Protein AF-A0A3B6IJ21-F1 (afdb_monomer_lite)

Structure (mmCIF, N/CA/C/O backbone):
data_AF-A0A3B6IJ21-F1
#
_entry.id   AF-A0A3B6IJ21-F1
#
loop_
_atom_site.group_PDB
_atom_site.id
_atom_site.type_symbol
_atom_site.label_atom_id
_atom_site.label_alt_id
_atom_site.label_comp_id
_atom_site.label_asym_id
_atom_site.label_entity_id
_atom_site.label_seq_id
_atom_site.pdbx_PDB_ins_code
_atom_site.Cartn_x
_atom_site.Cartn_y
_atom_site.Cartn_z
_atom_site.occupancy
_atom_site.B_iso_or_equiv
_atom_site.auth_seq_id
_atom_site.auth_comp_id
_atom_site.auth_asym_id
_atom_site.auth_atom_id
_atom_site.pdbx_PDB_model_num
ATOM 1 N N . MET A 1 1 ? 19.793 8.695 -15.750 1.00 81.00 1 MET A N 1
ATOM 2 C CA . MET A 1 1 ? 19.922 7.232 -15.636 1.00 81.00 1 MET A CA 1
ATOM 3 C C . MET A 1 1 ? 19.415 6.597 -16.919 1.00 81.00 1 MET A C 1
ATOM 5 O O . MET A 1 1 ? 18.492 7.140 -17.519 1.00 81.00 1 MET A O 1
ATOM 9 N N . SER A 1 2 ? 20.026 5.506 -17.365 1.00 93.81 2 SER A N 1
ATOM 10 C CA . SER A 1 2 ? 19.527 4.669 -18.458 1.00 93.81 2 SER A CA 1
ATOM 11 C C . SER A 1 2 ? 18.327 3.828 -18.004 1.00 93.81 2 SER A C 1
ATOM 13 O O . SER A 1 2 ? 18.107 3.635 -16.808 1.00 93.81 2 SER A O 1
ATOM 15 N N . ALA A 1 3 ? 17.560 3.285 -18.954 1.00 92.62 3 ALA A N 1
ATOM 16 C CA . ALA A 1 3 ? 16.448 2.390 -18.631 1.00 92.62 3 ALA A CA 1
ATOM 17 C C . ALA A 1 3 ? 16.907 1.130 -17.866 1.00 92.62 3 ALA A C 1
ATOM 19 O O . ALA A 1 3 ? 16.154 0.603 -17.050 1.00 92.62 3 ALA A O 1
ATOM 20 N N . ASP A 1 4 ? 18.139 0.667 -18.096 1.00 93.75 4 ASP A N 1
ATOM 21 C CA . ASP A 1 4 ? 18.709 -0.488 -17.397 1.00 93.75 4 ASP A CA 1
ATOM 22 C C . ASP A 1 4 ? 19.151 -0.146 -15.968 1.00 93.75 4 ASP A C 1
ATOM 24 O O . ASP A 1 4 ? 18.936 -0.949 -15.060 1.00 93.75 4 ASP A O 1
ATOM 28 N N . GLU A 1 5 ? 19.685 1.058 -15.739 1.00 96.44 5 GLU A N 1
ATOM 29 C CA . GLU A 1 5 ? 20.014 1.557 -14.394 1.00 96.44 5 GLU A CA 1
ATOM 30 C C . GLU A 1 5 ? 18.753 1.700 -13.532 1.00 96.44 5 GLU A C 1
ATOM 32 O O . GLU A 1 5 ? 18.700 1.161 -12.427 1.00 96.44 5 GLU A O 1
ATOM 37 N N . ILE A 1 6 ? 17.702 2.333 -14.067 1.00 95.94 6 ILE A N 1
ATOM 38 C CA . ILE A 1 6 ? 16.411 2.493 -13.370 1.00 95.94 6 ILE A CA 1
ATOM 39 C C . ILE A 1 6 ? 15.806 1.123 -13.039 1.00 95.94 6 ILE A C 1
ATOM 41 O O . ILE A 1 6 ? 15.250 0.888 -11.968 1.00 95.94 6 ILE A O 1
ATOM 45 N N . ARG A 1 7 ? 15.944 0.167 -13.955 1.00 94.75 7 ARG A N 1
ATOM 46 C CA . ARG A 1 7 ? 15.452 -1.194 -13.761 1.00 94.75 7 ARG A CA 1
ATOM 47 C C . ARG A 1 7 ? 16.230 -1.962 -12.697 1.00 94.75 7 ARG A C 1
ATOM 49 O O . ARG A 1 7 ? 15.629 -2.754 -11.970 1.00 94.75 7 ARG A O 1
ATOM 56 N N . ALA A 1 8 ? 17.539 -1.751 -12.598 1.00 96.75 8 ALA A N 1
ATOM 57 C CA . ALA A 1 8 ? 18.347 -2.304 -11.517 1.00 96.75 8 ALA A CA 1
ATOM 58 C C . ALA A 1 8 ? 17.944 -1.708 -10.156 1.00 96.75 8 ALA A C 1
ATOM 60 O O . ALA A 1 8 ? 17.866 -2.444 -9.168 1.00 96.75 8 ALA A O 1
ATOM 61 N N . GLU A 1 9 ? 17.611 -0.417 -10.115 1.00 97.88 9 GLU A N 1
ATOM 62 C CA . GLU A 1 9 ? 17.099 0.260 -8.919 1.00 97.88 9 GLU A CA 1
ATOM 63 C C . GLU A 1 9 ? 15.761 -0.335 -8.457 1.00 97.88 9 GLU A C 1
ATOM 65 O O . GLU A 1 9 ? 15.648 -0.755 -7.303 1.00 97.88 9 GLU A O 1
ATOM 70 N N . ILE A 1 10 ? 14.788 -0.495 -9.366 1.00 96.94 10 ILE A N 1
ATOM 71 C CA . ILE A 1 10 ? 13.504 -1.149 -9.052 1.00 96.94 10 ILE A CA 1
ATOM 72 C C . ILE A 1 10 ? 13.735 -2.558 -8.493 1.00 96.94 10 ILE A C 1
ATOM 74 O O . ILE A 1 10 ? 13.175 -2.924 -7.459 1.00 96.94 10 ILE A O 1
ATOM 78 N N . ASN A 1 11 ? 14.577 -3.358 -9.152 1.00 96.75 11 ASN A N 1
ATOM 79 C CA . ASN A 1 11 ? 14.861 -4.723 -8.710 1.00 96.75 11 ASN A CA 1
ATOM 80 C C . ASN A 1 11 ? 15.494 -4.756 -7.308 1.00 96.75 11 ASN A C 1
ATOM 82 O O . ASN A 1 11 ? 15.157 -5.628 -6.508 1.00 96.75 11 ASN A O 1
ATOM 86 N N . THR A 1 12 ? 16.381 -3.806 -7.002 1.00 98.38 12 THR A N 1
ATOM 87 C CA . THR A 1 12 ? 17.026 -3.682 -5.686 1.00 98.38 12 THR A CA 1
ATOM 88 C C . THR A 1 12 ? 16.007 -3.324 -4.607 1.00 98.38 12 THR A C 1
ATOM 90 O O . THR A 1 12 ? 15.975 -3.961 -3.552 1.00 98.38 12 THR A O 1
ATOM 93 N N . LEU A 1 13 ? 15.120 -2.365 -4.891 1.00 98.12 13 LEU A N 1
ATOM 94 C CA . LEU A 1 13 ? 14.025 -1.990 -3.997 1.00 98.12 13 LEU A CA 1
ATOM 95 C C . LEU A 1 13 ? 13.106 -3.183 -3.705 1.00 98.12 13 L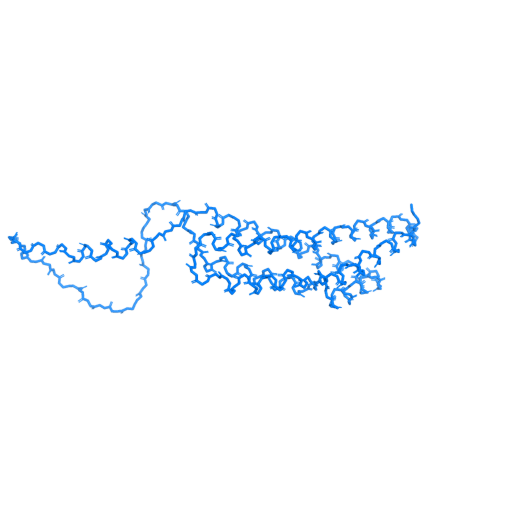EU A C 1
ATOM 97 O O . LEU A 1 13 ? 12.816 -3.468 -2.543 1.00 98.12 13 LEU A O 1
ATOM 101 N N . ILE A 1 14 ? 12.678 -3.908 -4.743 1.00 97.94 14 ILE A N 1
ATOM 102 C CA . ILE A 1 14 ? 11.809 -5.084 -4.597 1.00 97.94 14 ILE A CA 1
ATOM 103 C C . ILE A 1 14 ? 12.498 -6.176 -3.779 1.00 97.94 14 ILE A C 1
ATOM 105 O O . ILE A 1 14 ? 11.872 -6.738 -2.883 1.00 97.94 14 ILE A O 1
ATOM 109 N N . ALA A 1 15 ? 13.776 -6.457 -4.044 1.00 98.12 15 ALA A N 1
ATOM 110 C CA . ALA A 1 15 ? 14.534 -7.454 -3.295 1.00 98.12 15 ALA A CA 1
ATOM 111 C C . ALA A 1 15 ? 14.622 -7.099 -1.802 1.00 98.12 15 ALA A C 1
ATOM 113 O O . ALA A 1 15 ? 14.363 -7.961 -0.962 1.00 98.12 15 ALA A O 1
ATOM 114 N N . SER A 1 16 ? 14.907 -5.832 -1.472 1.00 98.25 16 SER A N 1
ATOM 115 C CA . SER A 1 16 ? 14.919 -5.351 -0.081 1.00 98.25 16 SER A CA 1
ATOM 116 C C . SER A 1 16 ? 13.553 -5.524 0.575 1.00 98.25 16 SER A C 1
ATOM 118 O O . SER A 1 16 ? 13.439 -6.128 1.639 1.00 98.25 16 SER A O 1
ATOM 120 N N . LYS A 1 17 ? 12.487 -5.063 -0.087 1.00 98.12 17 LYS A N 1
ATOM 121 C CA . LYS A 1 17 ? 11.130 -5.081 0.475 1.00 98.12 17 LYS A CA 1
ATOM 122 C C . LYS A 1 17 ? 10.564 -6.492 0.615 1.00 98.12 17 LYS A C 1
ATOM 124 O O . LYS A 1 17 ? 9.822 -6.756 1.559 1.00 98.12 17 LYS A O 1
ATOM 129 N N . PHE A 1 18 ? 10.945 -7.408 -0.268 1.00 98.06 18 PHE A N 1
ATOM 130 C CA . PHE A 1 18 ? 10.634 -8.826 -0.128 1.00 98.06 18 PHE A CA 1
ATOM 131 C C . PHE A 1 18 ? 11.396 -9.459 1.045 1.00 98.06 18 PHE A C 1
ATOM 133 O O . PHE A 1 18 ? 10.793 -10.158 1.855 1.00 98.06 18 PHE A O 1
ATOM 140 N N . ALA A 1 19 ? 12.696 -9.176 1.192 1.00 97.94 19 ALA A N 1
ATOM 141 C CA . ALA A 1 19 ? 13.505 -9.680 2.307 1.00 97.94 19 ALA A CA 1
ATOM 142 C C . ALA A 1 19 ? 13.028 -9.153 3.671 1.00 97.94 19 ALA A C 1
ATOM 144 O O . ALA A 1 19 ? 13.031 -9.885 4.658 1.00 97.94 19 ALA A O 1
ATOM 145 N N . GLU A 1 20 ? 12.562 -7.903 3.721 1.00 96.62 20 GLU A N 1
ATOM 146 C CA . GLU A 1 20 ? 11.913 -7.319 4.896 1.00 96.62 20 GLU A CA 1
ATOM 147 C C . GLU A 1 20 ? 10.569 -7.991 5.214 1.00 96.62 20 GLU A C 1
ATOM 149 O O . GLU A 1 20 ? 10.095 -7.871 6.340 1.00 96.62 20 GLU A O 1
ATOM 154 N N . GLY A 1 21 ? 9.946 -8.673 4.246 1.00 96.69 21 GLY A N 1
ATOM 155 C CA . GLY A 1 21 ? 8.613 -9.274 4.336 1.00 96.69 21 GLY A CA 1
ATOM 156 C C . GLY A 1 21 ? 7.465 -8.318 4.001 1.00 96.69 21 GLY A C 1
ATOM 157 O O . GLY A 1 21 ? 6.303 -8.718 4.097 1.00 96.69 21 GLY A O 1
ATOM 158 N N . THR A 1 22 ? 7.774 -7.072 3.626 1.00 96.38 22 THR A N 1
ATOM 159 C CA . THR A 1 22 ? 6.810 -6.010 3.286 1.00 96.38 22 THR A CA 1
ATOM 160 C C . THR A 1 22 ? 5.876 -6.450 2.162 1.00 96.38 22 THR A C 1
ATOM 162 O O . THR A 1 22 ? 4.662 -6.258 2.252 1.00 96.38 22 THR A O 1
ATOM 165 N N . VAL A 1 23 ? 6.437 -7.128 1.159 1.00 98.12 23 VAL A N 1
ATOM 166 C CA . VAL A 1 23 ? 5.703 -7.799 0.082 1.00 98.12 23 VAL A CA 1
ATOM 167 C C . VAL A 1 23 ? 6.037 -9.291 0.027 1.00 98.12 23 VAL A C 1
ATOM 169 O O . VAL A 1 23 ? 7.110 -9.698 0.470 1.00 98.12 23 VAL A O 1
ATOM 172 N N . ASP A 1 24 ? 5.138 -10.109 -0.519 1.00 98.06 24 ASP A N 1
ATOM 173 C CA . ASP A 1 24 ? 5.313 -11.563 -0.641 1.00 98.06 24 ASP A CA 1
ATOM 174 C C . ASP A 1 24 ? 5.544 -12.045 -2.088 1.00 98.06 24 ASP A C 1
ATOM 176 O O . ASP A 1 24 ? 5.765 -11.280 -3.030 1.00 98.06 24 ASP A O 1
ATOM 180 N N . GLN A 1 25 ? 5.510 -13.369 -2.265 1.00 96.94 25 GLN A N 1
ATOM 181 C CA . GLN A 1 25 ? 5.702 -14.021 -3.555 1.00 96.94 25 GLN A CA 1
ATOM 182 C C . GLN A 1 25 ? 4.593 -13.670 -4.556 1.00 96.94 25 GLN A C 1
ATOM 184 O O . GLN A 1 25 ? 4.841 -13.690 -5.763 1.00 96.94 25 GLN A O 1
ATOM 189 N N . TYR A 1 26 ? 3.390 -13.340 -4.088 1.00 95.69 26 TYR A N 1
ATOM 190 C CA . TYR A 1 26 ? 2.301 -12.930 -4.963 1.00 95.69 26 TYR A CA 1
ATOM 191 C C . TYR A 1 26 ? 2.608 -11.571 -5.603 1.00 95.69 26 TYR A C 1
ATOM 193 O O . TYR A 1 26 ? 2.456 -11.424 -6.818 1.00 95.69 26 TYR A O 1
ATOM 201 N N . PHE A 1 27 ? 3.158 -10.615 -4.845 1.00 96.81 27 PHE A N 1
ATOM 202 C CA . PHE A 1 27 ? 3.636 -9.356 -5.429 1.00 96.81 27 PHE A CA 1
ATOM 203 C C . PHE A 1 27 ? 4.707 -9.594 -6.505 1.00 96.81 27 PHE A C 1
ATOM 205 O O . PHE A 1 27 ? 4.664 -8.974 -7.567 1.00 96.81 27 PHE A O 1
ATOM 212 N N . LEU A 1 28 ? 5.642 -10.527 -6.286 1.00 95.69 28 LEU A N 1
ATOM 213 C CA . LEU A 1 28 ? 6.657 -10.855 -7.297 1.00 95.69 28 LEU A CA 1
ATOM 214 C C . LEU A 1 28 ? 6.026 -11.366 -8.601 1.00 95.69 28 LEU A C 1
ATOM 216 O O . LEU A 1 28 ? 6.457 -10.979 -9.688 1.00 95.69 28 LEU A O 1
ATOM 220 N N . GLN A 1 29 ? 4.985 -12.198 -8.511 1.00 92.81 29 GLN A N 1
ATOM 221 C CA . GLN A 1 29 ? 4.237 -12.662 -9.686 1.00 92.81 29 GLN A CA 1
ATOM 222 C C . GLN A 1 29 ? 3.544 -11.497 -10.402 1.00 92.81 29 GLN A C 1
ATOM 224 O O . GLN A 1 29 ? 3.626 -11.394 -11.630 1.00 92.81 29 GLN A O 1
ATOM 229 N N . LEU A 1 30 ? 2.926 -10.593 -9.639 1.00 92.31 30 LEU A N 1
ATOM 230 C CA . LEU A 1 30 ? 2.280 -9.391 -10.158 1.00 92.31 30 LEU A CA 1
ATOM 231 C C . LEU A 1 30 ? 3.288 -8.478 -10.882 1.00 92.31 30 LEU A C 1
ATOM 233 O O . LEU A 1 30 ? 3.031 -8.037 -12.002 1.00 92.31 30 LEU A O 1
ATOM 237 N N . TYR A 1 31 ? 4.474 -8.267 -10.306 1.00 92.69 31 TYR A N 1
ATOM 238 C CA . TYR A 1 31 ? 5.535 -7.458 -10.914 1.00 92.69 31 TYR A CA 1
ATOM 239 C C . TYR A 1 31 ? 6.112 -8.099 -12.186 1.00 92.69 31 TYR A C 1
ATOM 241 O O . TYR A 1 31 ? 6.332 -7.421 -13.192 1.00 92.69 31 TYR A O 1
ATOM 249 N N . VAL A 1 32 ? 6.293 -9.423 -12.211 1.00 91.06 32 VAL A N 1
ATOM 250 C CA . VAL A 1 32 ? 6.655 -10.138 -13.446 1.00 91.06 32 VAL A CA 1
ATOM 251 C C . VAL A 1 32 ? 5.582 -9.912 -14.518 1.00 91.06 32 VAL A C 1
ATOM 253 O O . VAL A 1 32 ? 5.909 -9.583 -15.658 1.00 91.06 32 VAL A O 1
ATOM 256 N N . MET A 1 33 ? 4.295 -10.014 -14.175 1.00 89.31 33 MET A N 1
ATOM 257 C CA . MET A 1 33 ? 3.207 -9.734 -15.120 1.00 89.31 33 MET A CA 1
ATOM 258 C C . MET A 1 33 ? 3.220 -8.295 -15.638 1.00 89.31 33 MET A C 1
ATOM 260 O O . MET A 1 33 ? 2.982 -8.100 -16.831 1.00 89.31 33 MET A O 1
ATOM 264 N N . TRP A 1 34 ? 3.532 -7.320 -14.783 1.00 89.94 34 TRP A N 1
ATOM 265 C CA . TRP A 1 34 ? 3.684 -5.915 -15.165 1.00 89.94 34 TRP A CA 1
ATOM 266 C C . TRP A 1 34 ? 4.753 -5.759 -16.252 1.00 89.94 34 TRP A C 1
ATOM 268 O O . TRP A 1 34 ? 4.517 -5.133 -17.287 1.00 89.94 34 TRP A O 1
ATOM 278 N N . ARG A 1 35 ? 5.907 -6.407 -16.073 1.00 85.25 35 ARG A N 1
ATOM 279 C CA . ARG A 1 35 ? 7.029 -6.330 -17.018 1.00 85.25 35 ARG A CA 1
ATOM 280 C C . ARG A 1 35 ? 6.776 -7.033 -18.350 1.00 85.25 35 ARG A C 1
ATOM 282 O O . ARG A 1 35 ? 7.366 -6.654 -19.361 1.00 85.25 35 ARG A O 1
ATOM 289 N N . TYR A 1 36 ? 5.935 -8.066 -18.376 1.00 77.75 36 TYR A N 1
ATOM 290 C CA . TYR A 1 36 ? 5.706 -8.884 -19.568 1.00 77.75 36 TYR A CA 1
ATOM 291 C C . TYR A 1 36 ? 4.326 -8.638 -20.196 1.00 77.75 36 TYR A C 1
ATOM 293 O O . TYR A 1 36 ? 3.311 -9.146 -19.712 1.00 77.75 36 TYR A O 1
ATOM 301 N N . ARG A 1 37 ? 4.336 -8.051 -21.405 1.00 63.53 37 ARG A N 1
ATOM 302 C CA . ARG A 1 37 ? 3.198 -7.660 -22.273 1.00 63.53 37 ARG A CA 1
ATOM 303 C C . ARG A 1 37 ? 2.637 -6.272 -21.948 1.00 63.53 37 ARG A C 1
ATOM 305 O O . ARG A 1 37 ? 2.038 -6.086 -20.896 1.00 63.53 37 ARG A O 1
ATOM 312 N N . LYS A 1 38 ? 2.692 -5.351 -22.924 1.00 68.12 38 LYS A N 1
ATOM 313 C CA . LYS A 1 38 ? 2.090 -3.999 -22.849 1.00 68.12 38 LYS A CA 1
ATOM 314 C C . LYS A 1 38 ? 0.651 -3.999 -22.305 1.00 68.12 38 LYS A C 1
ATOM 316 O O . LYS A 1 38 ? 0.313 -3.148 -21.499 1.00 68.12 38 LYS A O 1
ATOM 321 N N . ILE A 1 39 ? -0.168 -4.986 -22.687 1.00 66.50 39 ILE A N 1
ATOM 322 C CA . ILE A 1 39 ? -1.566 -5.113 -22.231 1.00 66.50 39 ILE A CA 1
ATOM 323 C C . ILE A 1 39 ? -1.660 -5.369 -20.715 1.00 66.50 39 ILE A C 1
ATOM 325 O O . ILE A 1 39 ? -2.567 -4.867 -20.062 1.00 66.50 39 ILE A O 1
ATOM 329 N N . ARG A 1 40 ? -0.723 -6.131 -20.134 1.00 70.00 40 ARG A N 1
ATOM 330 C CA . ARG A 1 40 ? -0.744 -6.482 -18.704 1.00 70.00 40 ARG A CA 1
ATOM 331 C C . ARG A 1 40 ? -0.176 -5.387 -17.807 1.00 70.00 40 ARG A C 1
ATOM 333 O O . ARG A 1 40 ? -0.591 -5.309 -16.658 1.00 70.00 40 ARG A O 1
ATOM 340 N N . LYS A 1 41 ? 0.695 -4.517 -18.336 1.00 78.56 41 LYS A N 1
ATOM 341 C CA . LYS A 1 41 ? 1.204 -3.339 -17.616 1.00 78.56 41 LYS A CA 1
ATOM 342 C C . LYS A 1 41 ? 0.059 -2.454 -17.112 1.00 78.56 41 LYS A C 1
ATOM 344 O O . LYS A 1 41 ? 0.011 -2.183 -15.921 1.00 78.56 41 LYS A O 1
ATOM 349 N N . GLY A 1 42 ? -0.896 -2.099 -17.976 1.00 85.00 42 GLY A N 1
ATOM 350 C CA . GLY A 1 42 ? -2.053 -1.282 -17.577 1.00 85.00 42 GLY A CA 1
ATOM 351 C C . GLY A 1 42 ? -2.907 -1.933 -16.485 1.00 85.00 42 GLY A C 1
ATOM 352 O O . GLY A 1 42 ? -3.259 -1.277 -15.514 1.00 85.00 42 GLY A O 1
ATOM 353 N N . LEU A 1 43 ? -3.157 -3.242 -16.594 1.00 87.25 43 LEU A N 1
ATOM 354 C CA . LEU A 1 43 ? -3.940 -3.982 -15.600 1.00 87.25 43 LEU A CA 1
ATOM 355 C C . LEU A 1 43 ? -3.262 -4.017 -14.221 1.00 87.25 43 LEU A C 1
ATOM 357 O O . LEU A 1 43 ? -3.928 -3.857 -13.205 1.00 87.25 43 LEU A O 1
ATOM 361 N N . VAL A 1 44 ? -1.945 -4.241 -14.169 1.00 89.81 44 VAL A N 1
ATOM 362 C CA . VAL A 1 44 ? -1.219 -4.281 -12.889 1.00 89.81 44 VAL A CA 1
ATOM 363 C C . VAL A 1 44 ? -1.161 -2.900 -12.240 1.00 89.81 44 VAL A C 1
ATOM 365 O O . VAL A 1 44 ? -1.354 -2.799 -11.031 1.00 89.81 44 VAL A O 1
ATOM 368 N N . VAL A 1 45 ? -0.941 -1.849 -13.035 1.00 91.44 45 VAL A N 1
ATOM 369 C CA . VAL A 1 45 ? -0.981 -0.463 -12.548 1.00 91.44 45 VAL A CA 1
ATOM 370 C C . VAL A 1 45 ? -2.350 -0.152 -11.943 1.00 91.44 45 VAL A C 1
ATOM 372 O O . VAL A 1 45 ? -2.406 0.282 -10.798 1.00 91.44 45 VAL A O 1
ATOM 375 N N . GLU A 1 46 ? -3.444 -0.484 -12.637 1.00 91.62 46 GLU A N 1
ATOM 376 C CA . GLU A 1 46 ? -4.806 -0.260 -12.132 1.00 91.62 46 GLU A CA 1
ATOM 377 C C . GLU A 1 46 ? -5.068 -1.000 -10.812 1.00 91.62 46 GLU A C 1
ATOM 379 O O . GLU A 1 46 ? -5.662 -0.443 -9.890 1.00 91.62 46 GLU A O 1
ATOM 384 N N . VAL A 1 47 ? -4.603 -2.247 -10.690 1.00 92.00 47 VAL A N 1
ATOM 385 C CA . VAL A 1 47 ? -4.732 -3.035 -9.454 1.00 92.00 47 VAL A CA 1
ATOM 386 C C . VAL A 1 47 ? -3.982 -2.377 -8.290 1.00 92.00 47 VAL A C 1
ATOM 388 O O . VAL A 1 47 ? -4.520 -2.289 -7.185 1.00 92.00 47 VAL A O 1
ATOM 391 N N . ILE A 1 48 ? -2.763 -1.887 -8.529 1.00 93.00 48 ILE A N 1
ATOM 392 C CA . ILE A 1 48 ? -1.959 -1.195 -7.515 1.00 93.00 48 ILE A CA 1
ATOM 393 C C . ILE A 1 48 ? -2.615 0.133 -7.120 1.00 93.00 48 ILE A C 1
ATOM 395 O O . ILE A 1 48 ? -2.787 0.397 -5.932 1.00 93.00 48 ILE A O 1
ATOM 399 N N . GLU A 1 49 ? -3.022 0.953 -8.087 1.00 93.38 49 GLU A N 1
ATOM 400 C CA . GLU A 1 49 ? -3.673 2.245 -7.835 1.00 93.38 49 GLU A CA 1
ATOM 401 C C . GLU A 1 49 ? -5.007 2.083 -7.101 1.00 93.38 49 GLU A C 1
ATOM 403 O O . GLU A 1 49 ? -5.285 2.824 -6.154 1.00 93.38 49 GLU A O 1
ATOM 408 N N . ARG A 1 50 ? -5.810 1.077 -7.476 1.00 94.06 50 ARG A N 1
ATOM 409 C CA . ARG A 1 50 ? -7.050 0.727 -6.771 1.00 94.06 50 ARG A CA 1
ATOM 410 C C . ARG A 1 50 ? -6.766 0.378 -5.318 1.00 94.06 50 ARG A C 1
ATOM 412 O O . ARG A 1 50 ? -7.440 0.902 -4.437 1.00 94.06 50 ARG A O 1
ATOM 419 N N . TYR A 1 51 ? -5.768 -0.469 -5.070 1.00 96.06 51 TYR A N 1
ATOM 420 C CA . TYR A 1 51 ? -5.362 -0.813 -3.711 1.00 96.06 51 TYR A CA 1
ATOM 421 C C . TYR A 1 51 ? -4.971 0.427 -2.901 1.00 96.06 51 TYR A C 1
ATOM 423 O O . TYR A 1 51 ? -5.455 0.586 -1.783 1.00 96.06 51 TYR A O 1
ATOM 431 N N . LEU A 1 52 ? -4.135 1.310 -3.459 1.00 91.31 52 LEU A N 1
ATOM 432 C CA . LEU A 1 52 ? -3.701 2.531 -2.774 1.00 91.31 52 LEU A CA 1
ATOM 433 C C . LEU A 1 52 ? -4.892 3.419 -2.403 1.00 91.31 52 LEU A C 1
ATOM 435 O O . LEU A 1 52 ? -5.021 3.822 -1.249 1.00 91.31 52 LEU A O 1
ATOM 439 N N . HIS A 1 53 ? -5.787 3.656 -3.361 1.00 94.00 53 HIS A N 1
ATOM 440 C CA . HIS A 1 53 ? -6.996 4.444 -3.153 1.00 94.00 53 HIS A CA 1
ATOM 441 C C . HIS A 1 53 ? -7.906 3.838 -2.075 1.00 94.00 53 HIS A C 1
ATOM 443 O O . HIS A 1 53 ? -8.359 4.538 -1.166 1.00 94.00 53 HIS A O 1
ATOM 449 N N . ASP A 1 54 ? -8.182 2.538 -2.168 1.00 93.06 54 ASP A N 1
ATOM 450 C CA . ASP A 1 54 ? -9.095 1.864 -1.249 1.00 93.06 54 ASP A CA 1
ATOM 451 C C . ASP A 1 54 ? -8.508 1.801 0.164 1.00 93.06 54 ASP A C 1
ATOM 453 O O . ASP A 1 54 ? -9.222 2.052 1.135 1.00 93.06 54 ASP A O 1
ATOM 457 N N . ALA A 1 55 ? -7.207 1.540 0.293 1.00 91.56 55 ALA A N 1
ATOM 458 C CA . ALA A 1 55 ? -6.523 1.527 1.579 1.00 91.56 55 ALA A CA 1
ATOM 459 C C . ALA A 1 55 ? -6.480 2.918 2.235 1.00 91.56 55 ALA A C 1
ATOM 461 O O . ALA A 1 55 ? -6.829 3.027 3.411 1.00 91.56 55 ALA A O 1
ATOM 462 N N . ASP A 1 56 ? -6.147 3.987 1.499 1.00 88.25 56 ASP A N 1
ATOM 463 C CA . ASP A 1 56 ? -6.180 5.362 2.030 1.00 88.25 56 ASP A CA 1
ATOM 464 C C . ASP A 1 56 ? -7.595 5.746 2.491 1.00 88.25 56 ASP A C 1
ATOM 466 O O . ASP A 1 56 ? -7.773 6.324 3.571 1.00 88.25 56 ASP A O 1
ATOM 470 N N . LYS A 1 57 ? -8.624 5.380 1.713 1.00 92.50 57 LYS A N 1
ATOM 471 C CA . LYS A 1 57 ? -10.027 5.603 2.083 1.00 92.50 57 LYS A CA 1
ATOM 472 C C . LYS A 1 57 ? -10.394 4.859 3.367 1.00 92.50 57 LYS A C 1
ATOM 474 O O . LYS A 1 57 ? -10.974 5.463 4.268 1.00 92.50 57 LYS A O 1
ATOM 479 N N . ILE A 1 58 ? -10.047 3.576 3.460 1.00 92.31 58 ILE A N 1
ATOM 480 C CA . ILE A 1 58 ? -10.322 2.742 4.636 1.00 92.31 58 ILE A CA 1
ATOM 481 C C . ILE A 1 58 ? -9.639 3.320 5.879 1.00 92.31 58 ILE A C 1
ATOM 483 O O . ILE A 1 58 ? -10.287 3.502 6.907 1.00 92.31 58 ILE A O 1
ATOM 487 N N . LEU A 1 59 ? -8.348 3.643 5.793 1.00 87.88 59 LEU A N 1
ATOM 488 C CA . LEU A 1 59 ? -7.583 4.181 6.919 1.00 87.88 59 LEU A CA 1
ATOM 489 C C . LEU A 1 59 ? -8.099 5.556 7.358 1.00 87.88 59 LEU A C 1
ATOM 491 O O . LEU A 1 59 ? -8.167 5.834 8.556 1.00 87.88 59 LEU A O 1
ATOM 495 N N . THR A 1 60 ? -8.537 6.387 6.409 1.00 86.31 60 THR A N 1
ATOM 496 C CA . THR A 1 60 ? -9.200 7.665 6.703 1.00 86.31 60 THR A CA 1
ATOM 497 C C . THR A 1 60 ? -10.528 7.446 7.429 1.00 86.31 60 THR A C 1
ATOM 499 O O . THR A 1 60 ? -10.795 8.116 8.425 1.00 86.31 60 THR A O 1
ATOM 502 N N . GLU A 1 61 ? -11.349 6.492 6.985 1.00 89.88 61 GLU A N 1
ATOM 503 C CA . GLU A 1 61 ? -12.623 6.161 7.636 1.00 89.88 61 GLU A CA 1
ATOM 504 C C . GLU A 1 61 ? -12.403 5.639 9.064 1.00 89.88 61 GLU A C 1
ATOM 506 O O . GLU A 1 61 ? -13.077 6.090 9.991 1.00 89.88 61 GLU A O 1
ATOM 511 N N . ILE A 1 62 ? -11.400 4.779 9.275 1.00 87.00 62 ILE A N 1
ATOM 512 C CA . ILE A 1 62 ? -11.004 4.319 10.615 1.00 87.00 62 ILE A CA 1
ATOM 513 C C . ILE A 1 62 ? -10.576 5.504 11.492 1.00 87.00 62 ILE A C 1
ATOM 515 O O . ILE A 1 62 ? -11.016 5.603 12.637 1.00 87.00 62 ILE A O 1
ATOM 519 N N . ALA A 1 63 ? -9.748 6.416 10.977 1.00 84.00 63 ALA A N 1
ATOM 520 C CA . ALA A 1 63 ? -9.301 7.588 11.729 1.00 84.00 63 ALA A CA 1
ATOM 521 C C . ALA A 1 63 ? -10.471 8.509 12.116 1.00 84.00 63 ALA A C 1
ATOM 523 O O . ALA A 1 63 ? -10.519 9.012 13.240 1.00 84.00 63 ALA A O 1
ATOM 524 N N . VAL A 1 64 ? -11.438 8.700 11.212 1.00 83.94 64 VAL A N 1
ATOM 525 C CA . VAL A 1 64 ? -12.667 9.456 11.492 1.00 83.94 64 VAL A CA 1
ATOM 526 C C . VAL A 1 64 ? -13.471 8.784 12.600 1.00 83.94 64 VAL A C 1
ATOM 528 O O . VAL A 1 64 ? -13.839 9.468 13.552 1.00 83.94 64 VAL A O 1
ATOM 531 N N . LEU A 1 65 ? -13.701 7.470 12.519 1.00 83.50 65 LEU A N 1
ATOM 532 C CA . LEU A 1 65 ? -14.433 6.713 13.540 1.00 83.50 65 LEU A CA 1
ATOM 533 C C . LEU A 1 65 ? -13.741 6.807 14.898 1.00 83.50 65 LEU A C 1
ATOM 535 O O . LEU A 1 65 ? -14.373 7.168 15.884 1.00 83.50 65 LEU A O 1
ATOM 539 N N . LEU A 1 66 ? -12.429 6.575 14.956 1.00 81.25 66 LEU A N 1
ATOM 540 C CA . LEU A 1 66 ? -11.678 6.633 16.210 1.00 81.25 66 LEU A CA 1
ATOM 541 C C . LEU A 1 66 ? -11.631 8.036 16.820 1.00 81.25 66 LEU A C 1
ATOM 543 O O . LEU A 1 66 ? -11.484 8.146 18.033 1.00 81.25 66 LEU A O 1
ATOM 547 N N . ASN A 1 67 ? -11.823 9.108 16.051 1.00 79.88 67 ASN A N 1
ATOM 548 C CA . ASN A 1 67 ? -11.935 10.462 16.599 1.00 79.88 67 ASN A CA 1
ATOM 549 C C . ASN A 1 67 ? -13.292 10.756 17.263 1.00 79.88 67 ASN A C 1
ATOM 551 O O . ASN A 1 67 ? -13.395 11.729 18.010 1.00 79.88 67 ASN A O 1
ATOM 555 N N . GLN A 1 68 ? -14.303 9.909 17.071 1.00 71.25 68 GLN A N 1
ATOM 556 C CA . GLN A 1 68 ? -15.635 10.083 17.649 1.00 71.25 68 GLN A CA 1
ATOM 557 C C . GLN A 1 68 ? -15.651 9.855 19.176 1.00 71.25 68 GLN A C 1
ATOM 559 O O . GLN A 1 68 ? -14.789 9.138 19.713 1.00 71.25 68 GLN A O 1
ATOM 564 N N . PRO A 1 69 ? -16.587 10.491 19.911 1.00 56.94 69 PRO A N 1
ATOM 565 C CA . PRO A 1 69 ? -16.808 10.212 21.327 1.00 56.94 69 PRO A CA 1
ATOM 566 C C . PRO A 1 69 ? -17.225 8.750 21.548 1.00 56.94 69 PRO A C 1
ATOM 568 O O . PRO A 1 69 ? -17.998 8.175 20.782 1.00 56.94 69 PRO A O 1
ATOM 571 N N . GLN A 1 70 ? -16.700 8.141 22.612 1.00 59.22 70 GLN A N 1
ATOM 572 C CA . GLN A 1 70 ? -17.118 6.806 23.036 1.00 59.22 70 GLN A CA 1
ATOM 573 C C . GLN A 1 70 ? -18.362 6.902 23.909 1.00 59.22 70 GLN A C 1
ATOM 575 O O . GLN A 1 70 ? -18.413 7.733 24.817 1.00 59.22 70 GLN A O 1
ATOM 580 N N . LEU A 1 71 ? -19.343 6.036 23.657 1.00 49.31 71 LEU A N 1
ATOM 581 C CA . LEU A 1 71 ? -20.463 5.845 24.567 1.00 49.31 71 LEU A CA 1
ATOM 582 C C . LEU A 1 71 ? -20.076 4.766 25.582 1.00 49.31 71 LEU A C 1
ATOM 584 O O . LEU A 1 71 ? -19.806 3.624 25.221 1.00 49.31 71 LEU A O 1
ATOM 588 N N . ASP A 1 72 ? -20.018 5.160 26.847 1.00 47.50 72 ASP A N 1
ATOM 589 C CA . ASP A 1 72 ? -19.775 4.271 27.979 1.00 47.50 72 ASP A CA 1
ATOM 590 C C . ASP A 1 72 ? -21.079 3.519 28.297 1.00 47.50 72 ASP A C 1
ATOM 592 O O . ASP A 1 72 ? -21.963 4.048 28.975 1.00 47.50 72 ASP A O 1
ATOM 596 N N . TYR A 1 73 ? -21.241 2.323 27.724 1.00 45.31 73 TYR A N 1
ATOM 597 C CA . TYR A 1 73 ? -22.448 1.505 27.892 1.00 45.31 73 TYR A CA 1
ATOM 598 C C . TYR A 1 73 ? -22.634 1.006 29.338 1.00 45.31 73 TYR A C 1
ATOM 600 O O . TYR A 1 73 ? -23.780 0.844 29.758 1.00 45.31 73 TYR A O 1
ATOM 608 N N . ASP A 1 74 ? -21.562 0.894 30.132 1.00 46.56 74 ASP A N 1
ATOM 609 C CA . ASP A 1 74 ? -21.632 0.513 31.554 1.00 46.56 74 ASP A CA 1
ATOM 610 C C . ASP A 1 74 ? -22.332 1.604 32.388 1.00 46.56 74 ASP A C 1
ATOM 612 O O . ASP A 1 74 ? -23.052 1.328 33.351 1.00 46.56 74 ASP A O 1
ATOM 616 N N . LYS A 1 75 ? -22.206 2.876 31.980 1.00 43.75 75 LYS A N 1
ATOM 617 C CA . LYS A 1 75 ? -22.992 3.977 32.564 1.00 43.75 75 LYS A CA 1
ATOM 618 C C . LYS A 1 75 ? -24.450 3.980 32.120 1.00 43.75 75 LYS A C 1
ATOM 620 O O . LYS A 1 75 ? -25.295 4.478 32.862 1.00 43.75 75 LYS A O 1
ATOM 625 N N . VAL A 1 76 ? -24.757 3.463 30.932 1.00 41.00 76 VAL A N 1
ATOM 626 C CA . VAL A 1 76 ? -26.134 3.400 30.417 1.00 41.00 76 VAL A CA 1
ATOM 627 C C . VAL A 1 76 ? -26.921 2.295 31.129 1.00 41.00 76 VAL A C 1
ATOM 629 O O . VAL A 1 76 ? -28.075 2.525 31.492 1.00 41.00 76 VAL A O 1
ATOM 632 N N . GLU A 1 77 ? -26.291 1.157 31.429 1.00 40.78 77 GLU A N 1
ATOM 633 C CA . GLU A 1 77 ? -26.896 0.077 32.225 1.00 40.78 77 GLU A CA 1
ATOM 634 C C . GLU A 1 77 ? -27.167 0.521 33.675 1.00 40.78 77 GLU A C 1
ATOM 636 O O . GLU A 1 77 ? -28.273 0.337 34.182 1.00 40.78 77 GLU A O 1
ATOM 641 N N . GLY A 1 78 ? -26.250 1.275 34.294 1.00 39.62 78 GLY A N 1
ATOM 642 C CA . GLY A 1 78 ? -26.471 1.857 35.626 1.00 39.62 78 GLY A CA 1
ATOM 643 C C . GLY A 1 78 ? -27.561 2.944 35.696 1.00 39.62 78 GLY A C 1
ATOM 644 O O . GLY A 1 78 ? -28.086 3.221 36.778 1.00 39.62 78 GLY A O 1
ATOM 645 N N . ILE A 1 79 ? -27.921 3.572 34.569 1.00 44.22 79 ILE A N 1
ATOM 646 C CA . ILE A 1 79 ? -29.070 4.492 34.476 1.00 44.22 79 ILE A CA 1
ATOM 647 C C . ILE A 1 79 ? -30.368 3.701 34.265 1.00 44.22 79 ILE A C 1
ATOM 649 O O . ILE A 1 79 ? -31.375 4.043 34.884 1.00 44.22 79 ILE A O 1
ATOM 653 N N . ALA A 1 80 ? -30.345 2.629 33.467 1.00 44.47 80 ALA A N 1
ATOM 654 C CA . ALA A 1 80 ? -31.493 1.745 33.261 1.00 44.47 80 ALA A CA 1
ATOM 655 C C . ALA A 1 80 ? -31.905 1.015 34.557 1.00 44.47 80 ALA A C 1
ATOM 657 O O . ALA A 1 80 ? -33.081 1.048 34.919 1.00 44.47 80 ALA A O 1
ATOM 658 N N . GLU A 1 81 ? -30.948 0.488 35.330 1.00 44.94 81 GLU A N 1
ATOM 659 C CA . GLU A 1 81 ? -31.214 -0.114 36.648 1.00 44.94 81 GLU A CA 1
ATOM 660 C C . GLU A 1 81 ? -31.704 0.920 37.682 1.00 44.94 81 GLU A C 1
ATOM 662 O O . GLU A 1 81 ? -32.589 0.637 38.493 1.00 44.94 81 GLU A O 1
ATOM 667 N N . LYS A 1 82 ? -31.194 2.164 37.643 1.00 39.75 82 LYS A N 1
ATOM 668 C CA . LYS A 1 82 ? -31.702 3.259 38.496 1.00 39.75 82 LYS A CA 1
ATOM 669 C C . LYS A 1 82 ? -33.118 3.702 38.131 1.00 39.75 82 LYS A C 1
ATOM 671 O O . LYS A 1 82 ? -33.835 4.171 39.013 1.00 39.75 82 LYS A O 1
ATOM 676 N N . LEU A 1 83 ? -33.518 3.567 36.868 1.00 38.56 83 LEU A N 1
ATOM 677 C CA . LEU A 1 83 ? -34.872 3.875 36.404 1.00 38.56 83 LEU A CA 1
ATOM 678 C C . LEU A 1 83 ? -35.872 2.763 36.754 1.00 38.56 83 LEU A C 1
ATOM 680 O O . LEU A 1 83 ? -37.006 3.089 37.104 1.00 38.56 83 LEU A O 1
ATOM 684 N N . GLU A 1 84 ? -35.460 1.491 36.782 1.00 42.69 84 GLU A N 1
ATOM 685 C CA . GLU A 1 84 ? -36.278 0.404 37.354 1.00 42.69 84 GLU A CA 1
ATOM 686 C C . GLU A 1 84 ? -36.375 0.482 38.893 1.00 42.69 84 GLU A C 1
ATOM 688 O O . GLU A 1 84 ? -37.376 0.069 39.483 1.00 42.69 84 GLU A O 1
ATOM 693 N N . GLY A 1 85 ? -35.387 1.098 39.554 1.00 36.44 85 GLY A N 1
ATOM 694 C CA . GLY A 1 85 ? -35.367 1.335 41.003 1.00 36.44 85 GLY A CA 1
ATOM 695 C C . GLY A 1 85 ? -36.271 2.468 41.513 1.00 36.44 85 GLY A C 1
ATOM 696 O O . GLY A 1 85 ? -36.508 2.564 42.719 1.00 36.44 85 GLY A O 1
ATOM 697 N N . CYS A 1 86 ? -36.831 3.314 40.641 1.00 33.34 86 CYS A N 1
ATOM 698 C CA . CYS A 1 86 ? -37.782 4.365 41.025 1.00 33.34 86 CYS A CA 1
ATOM 699 C C . CYS A 1 86 ? -39.238 3.868 41.042 1.00 33.34 86 CYS A C 1
ATOM 701 O O . CYS A 1 86 ? -40.140 4.531 40.540 1.00 33.34 86 CYS A O 1
ATOM 703 N N . SER A 1 87 ? -39.499 2.735 41.694 1.00 41.59 87 SER A N 1
ATOM 704 C CA . SER A 1 87 ? -40.825 2.467 42.261 1.00 41.59 87 SER A CA 1
ATOM 705 C C . SER A 1 87 ? -40.852 3.021 43.678 1.00 41.59 87 SER A C 1
ATOM 707 O O . SER A 1 87 ? -40.733 2.297 44.665 1.00 41.59 87 SER A O 1
ATOM 709 N N . SER A 1 88 ? -40.994 4.340 43.786 1.00 40.53 88 SER A N 1
ATOM 710 C CA . SER A 1 88 ? -41.444 4.989 45.011 1.00 40.53 88 SER A CA 1
ATOM 711 C C . SER A 1 88 ? -42.851 4.488 45.345 1.00 40.53 88 SER A C 1
ATOM 713 O O . SER A 1 88 ? -43.864 5.112 45.036 1.00 40.53 88 SER A O 1
ATOM 715 N N . SER A 1 89 ? -42.935 3.359 46.044 1.00 37.75 89 SER A N 1
ATOM 716 C CA . SER A 1 89 ? -44.111 3.027 46.835 1.00 37.75 89 SER A CA 1
ATOM 717 C C . SER A 1 89 ? -44.128 3.915 48.080 1.00 37.75 89 SER A C 1
ATOM 719 O O . SER A 1 89 ? -43.815 3.486 49.186 1.00 37.75 89 SER A O 1
ATOM 721 N N . SER A 1 90 ? -44.508 5.174 47.886 1.00 36.25 90 SER A N 1
ATOM 722 C CA . SER A 1 90 ? -45.280 5.917 48.872 1.00 36.25 90 SER A CA 1
ATOM 723 C C . SER A 1 90 ? -46.202 6.888 48.140 1.00 36.25 90 SER A C 1
ATOM 725 O O . SER A 1 90 ? -45.777 7.924 47.643 1.00 36.25 90 SER A O 1
ATOM 727 N N . VAL A 1 91 ? -47.485 6.513 48.161 1.00 40.50 91 VAL A N 1
ATOM 728 C CA . VAL A 1 91 ? -48.692 7.252 47.755 1.00 40.50 91 VAL A CA 1
ATOM 729 C C . VAL A 1 91 ? -49.058 7.225 46.259 1.00 40.50 91 VAL A C 1
ATOM 731 O O . VAL A 1 91 ? -48.730 8.106 45.480 1.00 40.50 91 VAL A O 1
ATOM 734 N N . GLY A 1 92 ? -49.906 6.246 45.917 1.00 45.28 92 GLY A N 1
ATOM 735 C CA . GLY A 1 92 ? -51.172 6.510 45.220 1.00 45.28 92 GLY A CA 1
ATOM 736 C C . GLY A 1 92 ? -51.142 6.860 43.728 1.00 45.28 92 GLY A C 1
ATOM 737 O O . GLY A 1 92 ? -51.511 7.968 43.364 1.00 45.28 92 GLY A O 1
ATOM 738 N N . ALA A 1 93 ? -50.903 5.879 42.854 1.00 34.78 93 ALA A N 1
ATOM 739 C CA . ALA A 1 93 ? -51.345 5.950 41.457 1.00 34.78 93 ALA A CA 1
ATOM 740 C C . ALA A 1 93 ? -51.911 4.595 40.997 1.00 34.78 93 ALA A C 1
ATOM 742 O O . ALA A 1 93 ? -51.196 3.685 40.588 1.00 34.78 93 ALA A O 1
ATOM 743 N N . LYS A 1 94 ? -53.240 4.452 41.084 1.00 36.28 94 LYS A N 1
ATOM 744 C CA . LYS A 1 94 ? -53.988 3.438 40.330 1.00 36.28 94 LYS A CA 1
ATOM 745 C C . LYS A 1 94 ? -53.967 3.833 38.848 1.00 36.28 94 LYS A C 1
ATOM 747 O O . LYS A 1 94 ? -54.302 4.971 38.532 1.00 36.28 94 LYS A O 1
ATOM 752 N N . ARG A 1 95 ? -53.726 2.833 37.988 1.00 36.00 95 ARG A N 1
ATOM 753 C CA . ARG A 1 95 ? -53.780 2.806 36.507 1.00 36.00 95 ARG A CA 1
ATOM 754 C C . ARG A 1 95 ? -52.449 3.043 35.778 1.00 36.00 95 ARG A C 1
ATOM 756 O O . ARG A 1 95 ? -52.332 3.962 34.980 1.00 36.00 95 ARG A O 1
ATOM 763 N N . VAL A 1 96 ? -51.512 2.111 35.948 1.00 36.03 96 VAL A N 1
ATOM 764 C CA . VAL A 1 96 ? -50.611 1.723 34.851 1.00 36.03 96 VAL A CA 1
ATOM 765 C C . VAL A 1 96 ? -51.307 0.569 34.130 1.00 36.03 96 VAL A C 1
ATOM 767 O O . VAL A 1 96 ? -51.564 -0.476 34.726 1.00 36.03 96 VAL A O 1
ATOM 770 N N . ASN A 1 97 ? -51.762 0.826 32.904 1.00 30.38 97 ASN A N 1
ATOM 771 C CA . ASN A 1 97 ? -52.423 -0.166 32.063 1.00 30.38 97 ASN A CA 1
ATOM 772 C C . ASN A 1 97 ? -51.362 -1.080 31.440 1.00 30.38 97 ASN A C 1
ATOM 774 O O . ASN A 1 97 ? -50.310 -0.608 31.017 1.00 30.38 97 ASN A O 1
ATOM 778 N N . LEU A 1 98 ? -51.672 -2.372 31.429 1.00 37.59 98 LEU A N 1
ATOM 779 C CA . LEU A 1 98 ? -50.900 -3.474 30.874 1.00 37.59 98 LEU A CA 1
ATOM 780 C C . LEU A 1 98 ? -50.347 -3.162 29.477 1.00 37.59 98 LEU A C 1
ATOM 782 O O . LEU A 1 98 ? -51.132 -2.962 28.555 1.00 37.59 98 LEU A O 1
ATOM 786 N N . SER A 1 99 ? -49.027 -3.276 29.321 1.00 30.48 99 SER A N 1
ATOM 787 C CA . SER A 1 99 ? -48.398 -4.039 28.228 1.00 30.48 99 SER A CA 1
ATOM 788 C C . SER A 1 99 ? -46.876 -4.126 28.427 1.00 30.48 99 SER A C 1
ATOM 790 O O . SER A 1 99 ? -46.096 -3.703 27.579 1.00 30.48 99 SER A O 1
ATOM 792 N N . CYS A 1 100 ? -46.435 -4.674 29.560 1.00 36.06 100 CYS A N 1
ATOM 793 C CA . CYS A 1 100 ? -45.146 -5.360 29.609 1.00 36.06 100 CYS A CA 1
ATOM 794 C C . CYS A 1 100 ? -45.450 -6.834 29.347 1.00 36.06 100 CYS A C 1
ATOM 796 O O . CYS A 1 100 ? -45.989 -7.482 30.238 1.00 36.06 100 CYS A O 1
ATOM 798 N N . VAL A 1 101 ? -45.216 -7.285 28.113 1.00 43.12 101 VAL A N 1
ATOM 799 C CA . VAL A 1 101 ? -44.819 -8.633 27.649 1.00 43.12 101 VAL A CA 1
ATOM 800 C C . VAL A 1 101 ? -45.187 -8.706 26.164 1.00 43.12 101 VAL A C 1
ATOM 802 O O . VAL A 1 101 ? -46.311 -9.044 25.818 1.00 43.12 101 VAL A O 1
ATOM 805 N N . GLU A 1 102 ? -44.227 -8.400 25.294 1.00 30.22 102 GLU A N 1
ATOM 806 C CA . GLU A 1 102 ? -44.082 -9.075 24.002 1.00 30.22 102 GLU A CA 1
ATOM 807 C C . GLU A 1 102 ? -42.619 -8.941 23.554 1.00 30.22 102 GLU A C 1
ATOM 809 O O . GLU A 1 102 ? -42.086 -7.851 23.360 1.00 30.22 102 GLU A O 1
ATOM 814 N N . TYR A 1 103 ? -41.938 -10.085 23.522 1.00 37.81 103 TYR A N 1
ATOM 815 C CA . TYR A 1 103 ? -40.589 -10.252 22.993 1.00 37.81 103 TYR A CA 1
ATOM 816 C C . TYR A 1 103 ? -40.592 -10.073 21.461 1.00 37.81 103 TYR A C 1
ATOM 818 O O . TYR A 1 103 ? -41.551 -10.466 20.808 1.00 37.81 103 TYR A O 1
ATOM 826 N N . LEU A 1 104 ? -39.440 -9.641 20.923 1.00 31.55 104 LEU A N 1
ATOM 827 C CA . LEU A 1 104 ? -38.977 -9.738 19.520 1.00 31.55 104 LEU A CA 1
ATOM 828 C C . LEU A 1 104 ? -39.431 -8.650 18.510 1.00 31.55 104 LEU A C 1
ATOM 830 O O . LEU A 1 104 ? -40.384 -8.853 17.771 1.00 31.55 104 LEU A O 1
ATOM 834 N N . HIS A 1 105 ? -38.567 -7.619 18.377 1.00 32.03 105 HIS A N 1
ATOM 835 C CA . HIS A 1 105 ? -38.302 -6.714 17.220 1.00 32.03 105 HIS A CA 1
ATOM 836 C C . HIS A 1 105 ? -39.452 -5.828 16.665 1.00 32.03 105 HIS A C 1
ATOM 838 O O . HIS A 1 105 ? -40.611 -6.178 16.836 1.00 32.03 105 HIS A O 1
ATOM 844 N N . PRO A 1 106 ? -39.196 -4.750 15.871 1.00 51.09 106 PRO A N 1
ATOM 845 C CA . PRO A 1 106 ? -38.018 -3.883 15.655 1.00 51.09 106 PRO A CA 1
ATOM 846 C C . PRO A 1 106 ? -38.372 -2.356 15.732 1.00 51.09 106 PRO A C 1
ATOM 848 O O . PRO A 1 106 ? -39.505 -1.988 15.998 1.00 51.09 106 PRO A O 1
ATOM 851 N N . GLU A 1 107 ? -37.402 -1.468 15.458 1.00 38.66 107 GLU A N 1
ATOM 852 C CA . GLU A 1 107 ? -37.588 -0.032 15.122 1.00 38.66 107 GLU A CA 1
ATOM 853 C C . GLU A 1 107 ? -38.201 0.919 16.176 1.00 38.66 107 GLU A C 1
ATOM 855 O O . GLU A 1 107 ? -39.397 1.170 16.192 1.00 38.66 107 GLU A O 1
ATOM 860 N N . ALA A 1 108 ? -37.343 1.577 16.968 1.00 36.56 108 ALA A N 1
ATOM 861 C CA . ALA A 1 108 ? -37.466 3.004 17.310 1.00 36.56 108 ALA A CA 1
ATOM 862 C C . ALA A 1 108 ? -36.287 3.439 18.196 1.00 36.56 108 ALA A C 1
ATOM 864 O O . ALA A 1 108 ? -36.280 3.217 19.404 1.00 36.56 108 ALA A O 1
ATOM 865 N N . LYS A 1 109 ? -35.297 4.124 17.616 1.00 40.19 109 LYS A N 1
ATOM 866 C CA . LYS A 1 109 ? -34.541 5.132 18.369 1.00 40.19 109 LYS A CA 1
ATOM 867 C C . LYS A 1 109 ? -34.767 6.476 17.703 1.00 40.19 109 LYS A C 1
ATOM 869 O O . LYS A 1 109 ? -34.146 6.831 16.705 1.00 40.19 109 LYS A O 1
ATOM 874 N N . THR A 1 110 ? -35.758 7.166 18.247 1.00 34.53 110 THR A N 1
ATOM 875 C CA . THR A 1 110 ? -36.062 8.568 18.009 1.00 34.53 110 THR A CA 1
ATOM 876 C C . THR A 1 110 ? -34.856 9.416 18.411 1.00 34.53 110 THR A C 1
ATOM 878 O O . THR A 1 110 ? -34.180 9.139 19.398 1.00 34.53 110 THR A O 1
ATOM 881 N N . LYS A 1 111 ? -34.592 10.421 17.581 1.00 53.44 111 LYS A N 1
ATOM 882 C CA . LYS A 1 111 ? -33.467 11.354 17.612 1.00 53.44 111 LYS A CA 1
ATOM 883 C C . LYS A 1 111 ? -33.378 12.133 18.926 1.00 53.44 111 LYS A C 1
ATOM 885 O O . LYS A 1 111 ? -34.296 12.884 19.236 1.00 53.44 111 LYS A O 1
ATOM 890 N N . GLU A 1 112 ? -32.226 12.061 19.585 1.00 34.69 112 GLU A N 1
ATOM 891 C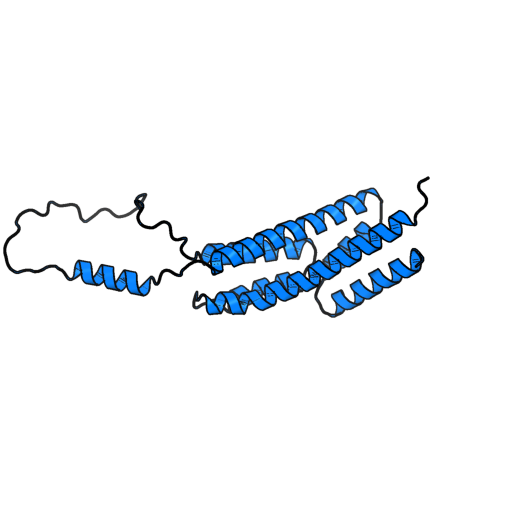 CA . GLU A 1 112 ? -31.747 13.102 20.498 1.00 34.69 112 GLU A CA 1
ATOM 892 C C . GLU A 1 112 ? -30.207 13.045 20.561 1.00 34.69 112 GLU A C 1
ATOM 894 O O . GLU A 1 112 ? -29.636 12.084 21.065 1.00 34.69 112 GLU A O 1
ATOM 899 N N . GLY A 1 113 ? -29.541 14.056 19.981 1.00 35.53 113 GLY A N 1
ATOM 900 C CA . GLY A 1 113 ? -28.085 14.259 20.038 1.00 35.53 113 GLY A CA 1
ATOM 901 C C . GLY A 1 113 ? -27.270 13.561 18.940 1.00 35.53 113 GLY A C 1
ATOM 902 O O . GLY A 1 113 ? -26.726 12.488 19.161 1.00 35.53 113 GLY A O 1
ATOM 903 N N . ASP A 1 114 ? -27.128 14.207 17.778 1.00 41.44 114 ASP A N 1
ATOM 904 C CA . ASP A 1 114 ? -26.331 13.782 16.605 1.00 41.44 114 ASP A CA 1
ATOM 905 C C . ASP A 1 114 ? -24.803 13.827 16.863 1.00 41.44 114 ASP A C 1
ATOM 907 O O . ASP A 1 114 ? -24.027 14.414 16.106 1.00 41.44 114 ASP A O 1
ATOM 911 N N . GLN A 1 115 ? -24.336 13.246 17.968 1.00 45.47 115 GLN A N 1
ATOM 912 C CA . GLN A 1 115 ? -22.915 12.987 18.159 1.00 45.47 115 GLN A CA 1
ATOM 913 C C . GLN A 1 115 ? -22.612 11.591 17.619 1.00 45.47 115 GLN A C 1
ATOM 915 O O . GLN A 1 115 ? -23.161 10.616 18.133 1.00 45.47 115 GLN A O 1
ATOM 920 N N . PRO A 1 116 ? -21.762 11.472 16.582 1.00 56.84 116 PRO A N 1
ATOM 921 C CA . PRO A 1 116 ? -21.352 10.169 16.091 1.00 56.84 116 PRO A CA 1
ATOM 922 C C . PRO A 1 116 ? -20.731 9.392 17.255 1.00 56.84 116 PRO A C 1
ATOM 924 O O . PRO A 1 116 ? -19.799 9.889 17.882 1.00 56.84 116 PRO A O 1
ATOM 927 N N . VAL A 1 117 ? -21.285 8.235 17.600 1.00 64.25 117 VAL A N 1
ATOM 928 C CA . VAL A 1 117 ? -20.738 7.355 18.639 1.00 64.25 117 VAL A CA 1
ATOM 929 C C . VAL A 1 117 ? -19.781 6.383 17.968 1.00 64.25 117 VAL A C 1
ATOM 931 O O . VAL A 1 117 ? -20.118 5.821 16.928 1.00 64.25 117 VAL A O 1
ATOM 934 N N . LEU A 1 118 ? -18.613 6.158 18.575 1.00 78.75 118 LEU A N 1
ATOM 935 C CA . LEU A 1 118 ? -17.635 5.207 18.054 1.00 78.75 118 LEU A CA 1
ATOM 936 C C . LEU A 1 118 ? -18.239 3.804 17.860 1.00 78.75 118 LEU A C 1
ATOM 938 O O . LEU A 1 118 ? -18.619 3.137 18.822 1.00 78.75 118 LEU A O 1
ATOM 942 N N . ASP A 1 119 ? -18.238 3.349 16.607 1.00 83.31 119 ASP A N 1
ATOM 943 C CA . ASP A 1 119 ? -18.636 2.004 16.194 1.00 83.31 119 ASP A CA 1
ATOM 944 C C . ASP A 1 119 ? -17.396 1.117 15.992 1.00 83.31 119 ASP A C 1
ATOM 946 O O . ASP A 1 119 ? -16.717 1.155 14.961 1.00 83.31 119 ASP A O 1
ATOM 950 N N . PHE A 1 120 ? -17.085 0.316 17.009 1.00 84.31 120 PHE A N 1
ATOM 951 C CA . PHE A 1 120 ? -15.958 -0.615 16.983 1.00 84.31 120 PHE A CA 1
ATOM 952 C C . PHE A 1 120 ? -16.129 -1.744 15.965 1.00 84.31 120 PHE A C 1
ATOM 954 O O . PHE A 1 120 ? -15.152 -2.159 15.341 1.00 84.31 120 PHE A O 1
ATOM 961 N N . ASP A 1 121 ? -17.358 -2.216 15.755 1.00 87.44 121 ASP A N 1
ATOM 962 C CA . ASP A 1 121 ? -17.622 -3.304 14.816 1.00 87.44 121 ASP A CA 1
ATOM 963 C C . ASP A 1 121 ? -17.400 -2.818 13.374 1.00 87.44 121 ASP A C 1
ATOM 965 O O . ASP A 1 121 ? -16.880 -3.556 12.527 1.00 87.44 121 ASP A O 1
ATOM 969 N N . ARG A 1 122 ? -17.689 -1.537 13.104 1.00 90.12 122 ARG A N 1
ATOM 970 C CA . ARG A 1 122 ? -17.327 -0.886 11.841 1.00 90.12 122 ARG A CA 1
ATOM 971 C C . ARG A 1 122 ? -15.816 -0.790 11.647 1.00 90.12 122 ARG A C 1
ATOM 973 O O . ARG A 1 122 ? -15.347 -1.068 10.542 1.00 90.12 122 ARG A O 1
ATOM 980 N N . VAL A 1 123 ? -15.050 -0.432 12.679 1.00 89.75 123 VAL A N 1
ATOM 981 C CA . VAL A 1 123 ? -13.580 -0.384 12.576 1.00 89.75 123 VAL A CA 1
ATOM 982 C C . VAL A 1 123 ? -13.004 -1.777 12.297 1.00 89.75 123 VAL A C 1
ATOM 984 O O . VAL A 1 123 ? -12.168 -1.918 11.404 1.00 89.75 123 VAL A O 1
ATOM 987 N N . ASP A 1 124 ? -13.494 -2.819 12.970 1.00 89.81 124 ASP A N 1
ATOM 988 C CA . ASP A 1 124 ? -13.085 -4.206 12.710 1.00 89.81 124 ASP A CA 1
ATOM 989 C C . ASP A 1 124 ? -13.391 -4.643 11.268 1.00 89.81 124 ASP A C 1
ATOM 991 O O . ASP A 1 124 ? -12.557 -5.276 10.607 1.00 89.81 124 ASP A O 1
ATOM 995 N N . ALA A 1 125 ? -14.568 -4.281 10.748 1.00 92.56 125 ALA A N 1
ATOM 996 C CA . ALA A 1 125 ? -14.940 -4.562 9.365 1.00 92.56 125 ALA A CA 1
ATOM 997 C C . ALA A 1 125 ? -14.006 -3.857 8.366 1.00 92.56 125 ALA A C 1
ATOM 999 O O . ALA A 1 125 ? -13.581 -4.472 7.386 1.00 92.56 125 ALA A O 1
ATOM 1000 N N . LEU A 1 126 ? -13.646 -2.599 8.628 1.00 94.38 126 LEU A N 1
ATOM 1001 C CA . LEU A 1 126 ? -12.716 -1.823 7.807 1.00 94.38 126 LEU A CA 1
ATOM 1002 C C . LEU A 1 126 ? -11.300 -2.417 7.822 1.00 94.38 126 LEU A C 1
ATOM 1004 O O . LEU A 1 126 ? -10.697 -2.582 6.763 1.00 94.38 126 LEU A O 1
ATOM 1008 N N . VAL A 1 127 ? -10.788 -2.839 8.980 1.00 93.81 127 VAL A N 1
ATOM 1009 C CA . VAL A 1 127 ? -9.485 -3.531 9.072 1.00 93.81 127 VAL A CA 1
ATOM 1010 C C . VAL A 1 127 ? -9.506 -4.864 8.316 1.00 93.81 127 VAL A C 1
ATOM 1012 O O . VAL A 1 127 ? -8.533 -5.233 7.654 1.00 93.81 127 VAL A O 1
ATOM 1015 N N . GLN A 1 128 ? -10.625 -5.589 8.348 1.00 93.31 128 GLN A N 1
ATOM 1016 C CA . GLN A 1 128 ? -10.777 -6.822 7.577 1.00 93.31 128 GLN A CA 1
ATOM 1017 C C . GLN A 1 128 ? -10.837 -6.561 6.062 1.00 93.31 128 GLN A C 1
ATOM 1019 O O . GLN A 1 128 ? -10.290 -7.355 5.290 1.00 93.31 128 GLN A O 1
ATOM 1024 N N . GLN A 1 129 ? -11.458 -5.459 5.631 1.00 96.12 129 GLN A N 1
ATOM 1025 C CA . GLN A 1 129 ? -11.417 -5.014 4.234 1.00 96.12 129 GLN A CA 1
ATOM 1026 C C . GLN A 1 129 ? -9.992 -4.646 3.812 1.00 96.12 129 GLN A C 1
ATOM 1028 O O . GLN A 1 129 ? -9.547 -5.111 2.763 1.00 96.12 129 GLN A O 1
ATOM 1033 N N . LEU A 1 130 ? -9.255 -3.912 4.656 1.00 95.25 130 LEU A N 1
ATOM 1034 C CA . LEU A 1 130 ? -7.855 -3.559 4.410 1.00 95.25 130 LEU A CA 1
ATOM 1035 C C . LEU A 1 130 ? -6.986 -4.808 4.238 1.00 95.25 130 LEU A C 1
ATOM 1037 O O . LEU A 1 130 ? -6.257 -4.930 3.261 1.00 95.25 130 LEU A O 1
ATOM 1041 N N . LYS A 1 131 ? -7.130 -5.801 5.123 1.00 95.5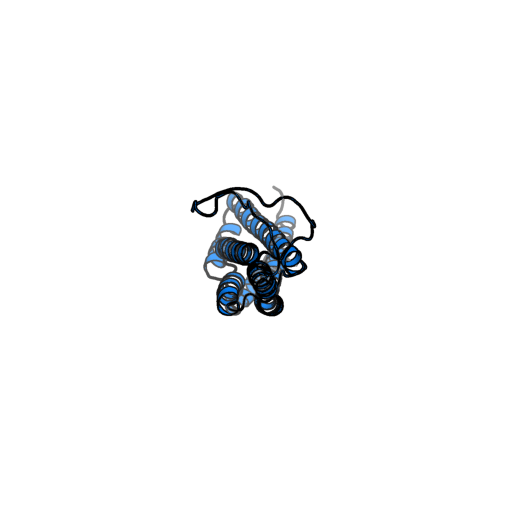6 131 LYS A N 1
ATOM 1042 C CA . LYS A 1 131 ? -6.455 -7.100 4.972 1.00 95.56 131 LYS A CA 1
ATOM 1043 C C . LYS A 1 131 ? -6.746 -7.738 3.609 1.00 95.56 131 LYS A C 1
ATOM 1045 O O . LYS A 1 131 ? -5.841 -8.281 2.972 1.00 95.56 131 LYS A O 1
ATOM 1050 N N . GLY A 1 132 ? -8.014 -7.717 3.193 1.00 91.94 132 GLY A N 1
ATOM 1051 C CA . GLY A 1 132 ? -8.464 -8.292 1.928 1.00 91.94 132 GLY A CA 1
ATOM 1052 C C . GLY A 1 132 ? -7.820 -7.614 0.720 1.00 91.94 132 GLY A C 1
ATOM 1053 O O . GLY A 1 132 ? -7.240 -8.301 -0.123 1.00 91.94 132 GLY A O 1
ATOM 1054 N N . CYS A 1 133 ? -7.859 -6.280 0.656 1.00 93.81 133 CYS A N 1
ATOM 1055 C CA . CYS A 1 133 ? -7.250 -5.549 -0.454 1.00 93.81 133 CYS A CA 1
ATOM 1056 C C . CYS A 1 133 ? -5.714 -5.652 -0.436 1.00 93.81 133 CYS A C 1
ATOM 1058 O O . CYS A 1 133 ? -5.122 -5.869 -1.492 1.00 93.81 133 CYS A O 1
ATOM 1060 N N . SER A 1 134 ? -5.061 -5.640 0.731 1.00 96.19 134 SER A N 1
ATOM 1061 C CA . SER A 1 134 ? -3.610 -5.857 0.849 1.00 96.19 134 SER A CA 1
ATOM 1062 C C . SER A 1 134 ? -3.169 -7.226 0.331 1.00 96.19 134 SER A C 1
ATOM 1064 O O . SER A 1 134 ? -2.167 -7.328 -0.378 1.00 96.19 134 SER A O 1
ATOM 1066 N N . SER A 1 135 ? -3.939 -8.280 0.612 1.00 93.75 135 SER A N 1
ATOM 1067 C CA . SER A 1 135 ? -3.639 -9.630 0.114 1.00 93.75 135 SER A CA 1
ATOM 1068 C C . SER A 1 135 ? -3.702 -9.705 -1.419 1.00 93.75 135 SER A C 1
ATOM 1070 O O . SER A 1 135 ? -2.932 -10.438 -2.031 1.00 93.75 135 SER A O 1
ATOM 1072 N N . SER A 1 136 ? -4.572 -8.910 -2.055 1.00 91.19 136 SER A N 1
ATOM 1073 C CA . SER A 1 136 ? -4.762 -8.905 -3.517 1.00 91.19 136 SER A CA 1
ATOM 1074 C C . SER A 1 136 ? -3.597 -8.317 -4.320 1.00 91.19 136 SER A C 1
ATOM 1076 O O . SER A 1 136 ? -3.557 -8.491 -5.537 1.00 91.19 136 SER A O 1
ATOM 1078 N N . VAL A 1 137 ? -2.655 -7.648 -3.647 1.00 95.25 137 VAL A N 1
ATOM 1079 C CA . VAL A 1 137 ? -1.441 -7.050 -4.232 1.00 95.25 137 VAL A CA 1
ATOM 1080 C C . VAL A 1 137 ? -0.153 -7.599 -3.612 1.00 95.25 137 VAL A C 1
ATOM 1082 O O . VAL A 1 137 ? 0.935 -7.130 -3.935 1.00 95.25 137 VAL A O 1
ATOM 1085 N N . GLY A 1 138 ? -0.261 -8.588 -2.718 1.00 96.00 138 GLY A N 1
ATOM 1086 C CA . GLY A 1 138 ? 0.881 -9.172 -2.013 1.00 96.00 138 GLY A CA 1
ATOM 1087 C C . GLY A 1 138 ? 1.496 -8.262 -0.946 1.00 96.00 138 GLY A C 1
ATOM 1088 O O . GLY A 1 138 ? 2.667 -8.425 -0.612 1.00 96.00 138 GLY A O 1
ATOM 1089 N N . ALA A 1 139 ? 0.742 -7.295 -0.406 1.00 97.62 139 ALA A N 1
ATOM 1090 C CA . AL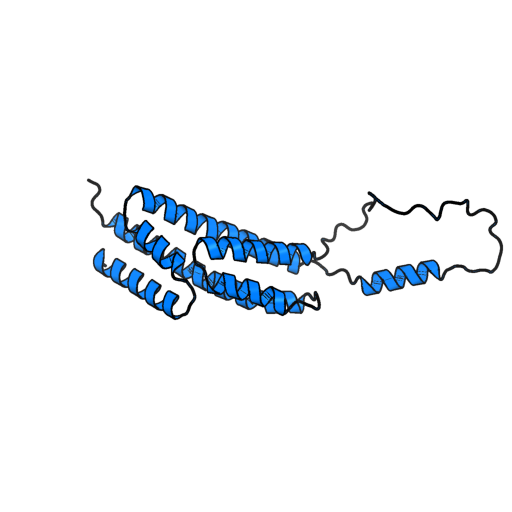A A 1 139 ? 1.155 -6.437 0.710 1.00 97.62 139 ALA A CA 1
ATOM 1091 C C . ALA A 1 139 ? 1.085 -7.217 2.036 1.00 97.62 139 ALA A C 1
ATOM 1093 O O . ALA A 1 139 ? 0.151 -7.099 2.842 1.00 97.62 139 ALA A O 1
ATOM 1094 N N . ASN A 1 140 ? 2.075 -8.081 2.231 1.00 97.25 140 ASN A N 1
ATOM 1095 C CA . ASN A 1 140 ? 2.070 -9.108 3.262 1.00 97.25 140 ASN A CA 1
ATOM 1096 C C . ASN A 1 140 ? 2.109 -8.542 4.684 1.00 97.25 140 ASN A C 1
ATOM 1098 O O . ASN A 1 140 ? 1.275 -8.922 5.507 1.00 97.25 140 ASN A O 1
ATOM 1102 N N . LYS A 1 141 ? 3.002 -7.591 4.985 1.00 93.50 141 LYS A N 1
ATOM 1103 C CA . LYS A 1 141 ? 3.068 -7.014 6.340 1.00 93.50 141 LYS A CA 1
ATOM 1104 C C . LYS A 1 141 ? 1.796 -6.289 6.749 1.00 93.50 141 LYS A C 1
ATOM 1106 O O . LYS A 1 141 ? 1.360 -6.456 7.882 1.00 93.50 141 LYS A O 1
ATOM 1111 N N . VAL A 1 142 ? 1.153 -5.561 5.835 1.00 95.56 142 VAL A N 1
ATOM 1112 C CA . VAL A 1 142 ? -0.146 -4.924 6.115 1.00 95.56 142 VAL A CA 1
ATOM 1113 C C . VAL A 1 142 ? -1.185 -5.989 6.463 1.00 95.56 142 VAL A C 1
ATOM 1115 O O . VAL A 1 142 ? -1.869 -5.884 7.482 1.00 95.56 142 VAL A O 1
ATOM 1118 N N . SER A 1 143 ? -1.241 -7.068 5.676 1.00 93.81 143 SER A N 1
ATOM 1119 C CA . SER A 1 143 ? -2.154 -8.193 5.907 1.00 93.81 143 SER A CA 1
ATOM 1120 C C . SER A 1 143 ? -1.912 -8.870 7.263 1.00 93.81 143 SER A C 1
ATOM 1122 O O . SER A 1 143 ? -2.866 -9.177 7.983 1.00 93.81 143 SER A O 1
ATOM 1124 N N . VAL A 1 144 ? -0.647 -9.070 7.644 1.00 93.88 144 VAL A N 1
ATOM 1125 C CA . VAL A 1 144 ? -0.245 -9.635 8.943 1.00 93.88 144 VAL A CA 1
ATOM 1126 C C . VAL A 1 144 ? -0.578 -8.691 10.097 1.00 93.88 144 VAL A C 1
ATOM 1128 O O . VAL A 1 144 ? -1.172 -9.127 11.086 1.00 93.88 144 VAL A O 1
ATOM 1131 N N . SER A 1 145 ? -0.283 -7.400 9.967 1.00 92.38 145 SER A N 1
ATOM 1132 C CA . SER A 1 145 ? -0.603 -6.388 10.977 1.00 92.38 145 SER A CA 1
ATOM 1133 C C . SER A 1 145 ? -2.109 -6.267 11.208 1.00 92.38 145 SER A C 1
ATOM 1135 O O . SER A 1 145 ? -2.539 -6.207 12.358 1.00 92.38 145 SER A O 1
ATOM 1137 N N . CYS A 1 146 ? -2.933 -6.365 10.160 1.00 93.31 146 CYS A N 1
ATOM 1138 C CA . CYS A 1 146 ? -4.392 -6.424 10.305 1.00 93.31 146 CYS A CA 1
ATOM 1139 C C . CYS A 1 146 ? -4.860 -7.667 11.088 1.00 93.31 146 CYS A C 1
ATOM 1141 O O . CYS A 1 146 ? -5.847 -7.611 11.820 1.00 93.31 146 CYS A O 1
ATOM 1143 N N . MET A 1 147 ? -4.160 -8.805 10.981 1.00 90.06 147 MET A N 1
ATOM 1144 C CA . MET A 1 147 ? -4.466 -9.986 11.803 1.00 90.06 147 MET A CA 1
ATOM 1145 C C . MET A 1 147 ? -4.070 -9.789 13.269 1.00 90.06 147 MET A C 1
ATOM 1147 O O . MET A 1 147 ? -4.785 -10.254 14.159 1.00 90.06 147 MET A O 1
ATOM 1151 N N . HIS A 1 148 ? -2.949 -9.112 13.530 1.00 87.19 148 HIS A N 1
ATOM 1152 C CA . HIS A 1 148 ? -2.519 -8.781 14.888 1.00 87.19 148 HIS A CA 1
ATOM 1153 C C . HIS A 1 148 ? -3.438 -7.767 15.555 1.00 87.19 148 HIS A C 1
ATOM 1155 O O . HIS A 1 148 ? -3.779 -7.965 16.719 1.00 87.19 148 HIS A O 1
ATOM 1161 N N . PHE A 1 149 ? -3.912 -6.764 14.814 1.00 86.81 149 PHE A N 1
ATOM 1162 C CA . PHE A 1 149 ? -4.883 -5.783 15.293 1.00 86.81 149 PHE A CA 1
ATOM 1163 C C . PHE A 1 149 ? -6.049 -6.451 16.034 1.00 86.81 149 PHE A C 1
ATOM 1165 O O . PHE A 1 149 ? -6.362 -6.108 17.172 1.00 86.81 149 PHE A O 1
ATOM 1172 N N . ARG A 1 150 ? -6.613 -7.505 15.435 1.00 73.81 150 ARG A N 1
ATOM 1173 C CA . ARG A 1 150 ? -7.761 -8.237 15.980 1.00 73.81 150 ARG A CA 1
ATOM 1174 C C . ARG A 1 150 ? -7.470 -8.977 17.291 1.00 73.81 150 ARG A C 1
ATOM 1176 O O . ARG A 1 150 ? -8.381 -9.203 18.077 1.00 73.81 150 ARG A O 1
ATOM 1183 N N . ARG A 1 151 ? -6.213 -9.371 17.533 1.00 69.94 151 ARG A N 1
ATOM 1184 C CA . ARG A 1 151 ? -5.797 -10.105 18.744 1.00 69.94 151 ARG A CA 1
ATOM 1185 C C . ARG A 1 151 ? -5.622 -9.200 19.962 1.00 69.94 151 ARG A C 1
ATOM 1187 O O . ARG A 1 151 ? -5.785 -9.667 21.082 1.00 69.94 151 ARG A O 1
ATOM 1194 N N . PHE A 1 152 ? -5.283 -7.929 19.760 1.00 63.84 152 PHE A N 1
ATOM 1195 C CA . PHE A 1 152 ? -4.958 -7.005 20.853 1.00 63.84 152 PHE A CA 1
ATOM 1196 C C . PHE A 1 152 ? -6.145 -6.164 21.335 1.00 63.84 152 PHE A C 1
ATOM 1198 O O . PHE A 1 152 ? -5.999 -5.372 22.260 1.00 63.84 152 PHE A O 1
ATOM 1205 N N . ASN A 1 153 ? -7.330 -6.361 20.755 1.00 63.28 153 ASN A N 1
ATOM 1206 C CA . ASN A 1 153 ? -8.448 -5.437 20.908 1.00 63.28 153 ASN A CA 1
ATOM 1207 C C . ASN A 1 153 ? -9.630 -5.953 21.747 1.00 63.28 153 ASN A C 1
ATOM 1209 O O . ASN A 1 153 ? -10.749 -5.452 21.652 1.00 63.28 153 ASN A O 1
ATOM 1213 N N . HIS A 1 154 ? -9.397 -6.967 22.585 1.00 57.59 154 HIS A N 1
ATOM 1214 C CA . HIS A 1 154 ? -10.453 -7.634 23.358 1.00 57.59 154 HIS A CA 1
ATOM 1215 C C . HIS A 1 154 ? -11.213 -6.713 24.324 1.00 57.59 154 HIS A C 1
ATOM 1217 O O . HIS A 1 154 ? -12.369 -6.989 24.627 1.00 57.59 154 HIS A O 1
ATOM 1223 N N . ALA A 1 155 ? -10.592 -5.623 24.782 1.00 62.91 155 ALA A N 1
ATOM 1224 C CA . ALA A 1 155 ? -11.211 -4.681 25.712 1.00 62.91 155 ALA A CA 1
ATOM 1225 C C . ALA A 1 155 ? -12.105 -3.624 25.030 1.00 62.91 155 ALA A C 1
ATOM 1227 O O . ALA A 1 155 ? -12.703 -2.824 25.739 1.00 62.91 155 ALA A O 1
ATOM 1228 N N . LYS A 1 156 ? -12.171 -3.589 23.683 1.00 72.25 156 LYS A N 1
ATOM 1229 C CA . LYS A 1 156 ? -12.874 -2.563 22.887 1.00 72.25 156 LYS A CA 1
ATOM 1230 C C . LYS A 1 156 ? -12.697 -1.139 23.453 1.00 72.25 156 LYS A C 1
ATOM 1232 O O . LYS A 1 156 ? -13.666 -0.432 23.699 1.00 72.25 156 LYS A O 1
ATOM 1237 N N . THR A 1 157 ? -11.450 -0.717 23.679 1.00 79.12 157 THR A N 1
ATOM 1238 C CA . THR A 1 157 ? -11.117 0.636 24.173 1.00 79.12 157 THR A CA 1
ATOM 1239 C C . THR A 1 157 ? -10.521 1.502 23.069 1.00 79.12 157 THR A C 1
ATOM 1241 O O . THR A 1 157 ? -9.917 0.987 22.125 1.00 79.12 157 THR A O 1
ATOM 1244 N N . LYS A 1 158 ? -10.644 2.834 23.173 1.00 80.38 158 LYS A N 1
ATOM 1245 C CA . LYS A 1 158 ? -10.112 3.760 22.148 1.00 80.38 158 LYS A CA 1
ATOM 1246 C C . LYS A 1 158 ? -8.613 3.590 21.994 1.00 80.38 158 LYS A C 1
ATOM 1248 O O . LYS A 1 158 ? -8.089 3.484 20.890 1.00 80.38 158 LYS A O 1
ATOM 1253 N N . GLU A 1 159 ? -7.944 3.560 23.136 1.00 82.06 159 GLU A N 1
ATOM 1254 C CA . GLU A 1 159 ? -6.502 3.488 23.274 1.00 82.06 159 GLU A CA 1
ATOM 1255 C C . GLU A 1 159 ? -5.988 2.156 22.728 1.00 82.06 159 GLU A C 1
ATOM 1257 O O . GLU A 1 159 ? -4.985 2.139 22.019 1.00 82.06 159 GLU A O 1
ATOM 1262 N N . GLY A 1 160 ? -6.709 1.055 22.977 1.00 82.00 160 GLY A N 1
ATOM 1263 C CA . GLY A 1 160 ? -6.396 -0.258 22.413 1.00 82.00 160 GLY A CA 1
ATOM 1264 C C . GLY A 1 160 ? -6.454 -0.256 20.886 1.00 82.00 160 GLY A C 1
ATOM 1265 O O . GLY A 1 160 ? -5.491 -0.667 20.238 1.00 82.00 160 GLY A O 1
ATOM 1266 N N . TYR A 1 161 ? -7.532 0.288 20.312 1.00 85.12 161 TYR A N 1
ATOM 1267 C CA . TYR A 1 161 ? -7.684 0.454 18.864 1.00 85.12 161 TYR A CA 1
ATOM 1268 C C . TYR A 1 161 ? -6.572 1.334 18.263 1.00 85.12 161 TYR A C 1
ATOM 1270 O O . TYR A 1 161 ? -5.976 0.957 17.256 1.00 85.12 161 TYR A O 1
ATOM 1278 N N . LEU A 1 162 ? -6.250 2.476 18.879 1.00 83.31 162 LEU A N 1
ATOM 1279 C CA . LEU A 1 162 ? -5.193 3.382 18.403 1.00 83.31 162 LEU A CA 1
ATOM 1280 C C . LEU A 1 162 ? -3.806 2.723 18.437 1.00 83.31 162 LEU A C 1
ATOM 1282 O O . LEU A 1 162 ? -3.063 2.801 17.457 1.00 83.31 162 LEU A O 1
ATOM 1286 N N . MET A 1 163 ? -3.474 2.033 19.531 1.00 83.44 163 MET A N 1
ATOM 1287 C CA . MET A 1 163 ? -2.206 1.308 19.671 1.00 83.44 163 MET A CA 1
ATOM 1288 C C . MET A 1 163 ? -2.097 0.159 18.666 1.00 83.44 163 MET A C 1
ATOM 1290 O O . MET A 1 163 ? -1.039 -0.044 18.072 1.00 83.44 163 MET A O 1
ATOM 1294 N N . ALA A 1 164 ? -3.189 -0.572 18.439 1.00 85.69 164 ALA A N 1
ATOM 1295 C CA . ALA A 1 164 ? -3.236 -1.664 17.476 1.00 85.69 164 ALA A CA 1
ATOM 1296 C C . ALA A 1 164 ? -3.181 -1.173 16.017 1.00 85.69 164 ALA A C 1
ATOM 1298 O O . ALA A 1 164 ? -2.665 -1.886 15.153 1.00 85.69 164 ALA A O 1
ATOM 1299 N N . LEU A 1 165 ? -3.697 0.029 15.727 1.00 87.94 165 LEU A N 1
ATOM 1300 C CA . LEU A 1 165 ? -3.719 0.606 14.380 1.00 87.94 165 LEU A CA 1
ATOM 1301 C C . LEU A 1 165 ? -2.361 1.177 13.955 1.00 87.94 165 LEU A C 1
ATOM 1303 O O . LEU A 1 165 ? -2.044 1.160 12.767 1.00 87.94 165 LEU A O 1
ATOM 1307 N N . ALA A 1 166 ? -1.541 1.657 14.893 1.00 86.25 166 ALA A N 1
ATOM 1308 C CA . ALA A 1 166 ? -0.252 2.272 14.570 1.00 86.25 166 ALA A CA 1
ATOM 1309 C C . ALA A 1 166 ? 0.674 1.364 13.721 1.00 86.25 166 ALA A C 1
ATOM 1311 O O . ALA A 1 166 ? 1.167 1.833 12.692 1.00 86.25 166 ALA A O 1
ATOM 1312 N N . PRO A 1 167 ? 0.859 0.063 14.038 1.00 87.06 167 PRO A N 1
ATOM 1313 C CA . PRO A 1 167 ? 1.577 -0.857 13.157 1.00 87.06 167 PRO A CA 1
ATOM 1314 C C . PRO A 1 167 ? 0.940 -0.989 11.769 1.00 87.06 167 PRO A C 1
ATOM 1316 O O . PRO A 1 167 ? 1.652 -1.002 10.774 1.00 87.06 167 PRO A O 1
ATOM 1319 N N . VAL A 1 168 ? -0.392 -1.052 11.674 1.00 89.38 168 VAL A N 1
ATOM 1320 C CA . VAL A 1 168 ? -1.099 -1.170 10.385 1.00 89.38 168 VAL A CA 1
ATOM 1321 C C . VAL A 1 168 ? -0.807 0.037 9.491 1.00 89.38 168 VAL A C 1
ATOM 1323 O O . VAL A 1 168 ? -0.498 -0.139 8.313 1.00 89.38 168 VAL A O 1
ATOM 1326 N N . MET A 1 169 ? -0.850 1.247 10.059 1.00 87.75 169 MET A N 1
ATOM 1327 C CA . MET A 1 169 ? -0.531 2.486 9.346 1.00 87.75 169 MET A CA 1
ATOM 1328 C C . MET A 1 169 ? 0.913 2.480 8.846 1.00 87.75 169 MET A C 1
ATOM 1330 O O . MET A 1 169 ? 1.143 2.718 7.664 1.00 87.75 169 MET A O 1
ATOM 1334 N N . ASN A 1 170 ? 1.876 2.169 9.719 1.00 85.81 170 ASN A N 1
ATOM 1335 C CA . ASN A 1 170 ? 3.297 2.150 9.360 1.00 85.81 170 ASN A CA 1
ATOM 1336 C C . ASN A 1 170 ? 3.575 1.198 8.191 1.00 85.81 170 ASN A C 1
ATOM 1338 O O . ASN A 1 170 ? 4.184 1.597 7.201 1.00 85.81 170 ASN A O 1
ATOM 1342 N N . GLU A 1 171 ? 3.055 -0.028 8.266 1.00 92.50 171 GLU A N 1
ATOM 1343 C CA . GLU A 1 171 ? 3.247 -1.013 7.200 1.00 92.50 171 GLU A CA 1
ATOM 1344 C C . GLU A 1 171 ? 2.569 -0.592 5.892 1.00 92.50 171 GLU A C 1
ATOM 1346 O O . GLU A 1 171 ? 3.088 -0.847 4.803 1.00 92.50 171 GLU A O 1
ATOM 1351 N N . PHE A 1 172 ? 1.417 0.081 5.971 1.00 93.31 172 PHE A N 1
ATOM 1352 C CA . PHE A 1 172 ? 0.759 0.614 4.783 1.00 93.31 172 PHE A CA 1
ATOM 1353 C C . PHE A 1 172 ? 1.585 1.726 4.128 1.00 93.31 172 PHE A C 1
ATOM 1355 O O . PHE A 1 172 ? 1.759 1.705 2.908 1.00 93.31 172 PHE A O 1
ATOM 1362 N N . TYR A 1 173 ? 2.132 2.663 4.908 1.00 88.31 173 TYR A N 1
ATOM 1363 C CA . TYR A 1 173 ? 2.989 3.728 4.381 1.00 88.31 173 TYR A CA 1
ATOM 1364 C C . TYR A 1 173 ? 4.241 3.170 3.696 1.00 88.31 173 TYR A C 1
ATOM 1366 O O . TYR A 1 173 ? 4.613 3.660 2.627 1.00 88.31 173 TYR A O 1
ATOM 1374 N N . ASP A 1 174 ? 4.844 2.117 4.245 1.00 89.69 174 ASP A N 1
ATOM 1375 C CA . ASP A 1 174 ? 5.995 1.447 3.634 1.00 89.69 174 ASP A CA 1
ATOM 1376 C C . ASP A 1 174 ? 5.648 0.813 2.280 1.00 89.69 174 ASP A C 1
ATOM 1378 O O . ASP A 1 174 ? 6.368 1.018 1.295 1.00 89.69 174 ASP A O 1
ATOM 1382 N N . VAL A 1 175 ? 4.523 0.093 2.196 1.00 94.62 175 VAL A N 1
ATOM 1383 C CA . VAL A 1 175 ? 4.031 -0.481 0.931 1.00 94.62 175 VAL A CA 1
ATOM 1384 C C . VAL A 1 175 ? 3.671 0.618 -0.068 1.00 94.62 175 VAL A C 1
ATOM 1386 O O . VAL A 1 175 ? 4.035 0.527 -1.241 1.00 94.62 175 VAL A O 1
ATOM 1389 N N . ARG A 1 176 ? 2.990 1.680 0.373 1.00 92.19 176 ARG A N 1
ATOM 1390 C CA . ARG A 1 176 ? 2.601 2.790 -0.501 1.00 92.19 176 ARG A CA 1
ATOM 1391 C C . ARG A 1 176 ? 3.819 3.478 -1.095 1.00 92.19 176 ARG A C 1
ATOM 1393 O O . ARG A 1 176 ? 3.869 3.680 -2.304 1.00 92.19 176 ARG A O 1
ATOM 1400 N N . ASN A 1 177 ? 4.802 3.815 -0.266 1.00 90.50 177 ASN A N 1
ATOM 1401 C CA . ASN A 1 177 ? 6.020 4.476 -0.727 1.00 90.50 177 ASN A CA 1
ATOM 1402 C C . ASN A 1 177 ? 6.781 3.596 -1.726 1.00 90.50 177 ASN A C 1
ATOM 1404 O O . ASN A 1 177 ? 7.267 4.102 -2.739 1.00 90.50 177 ASN A O 1
ATOM 1408 N N . MET A 1 178 ? 6.822 2.280 -1.494 1.00 95.25 178 MET A N 1
ATOM 1409 C CA . MET A 1 178 ? 7.376 1.324 -2.452 1.00 95.25 178 MET A CA 1
ATOM 1410 C C . MET A 1 178 ? 6.617 1.361 -3.785 1.00 95.25 178 MET A C 1
ATOM 1412 O O . MET A 1 178 ? 7.242 1.514 -4.832 1.00 95.25 178 MET A O 1
ATOM 1416 N N . PHE A 1 179 ? 5.288 1.242 -3.769 1.00 96.12 179 PHE A N 1
ATOM 1417 C CA . PHE A 1 179 ? 4.476 1.214 -4.990 1.00 96.12 179 PHE A CA 1
ATOM 1418 C C . PHE A 1 179 ? 4.567 2.512 -5.789 1.00 96.12 179 PHE A C 1
ATOM 1420 O O . PHE A 1 179 ? 4.781 2.452 -6.997 1.00 96.12 179 PHE A O 1
ATOM 1427 N N . LEU A 1 180 ? 4.483 3.669 -5.129 1.00 94.12 180 LEU A N 1
ATOM 1428 C CA . LEU A 1 180 ? 4.632 4.969 -5.787 1.00 94.12 180 LEU A CA 1
ATOM 1429 C C . LEU A 1 180 ? 6.021 5.128 -6.416 1.00 94.12 180 LEU A C 1
ATOM 1431 O O . LEU A 1 180 ? 6.125 5.571 -7.557 1.00 94.12 180 LEU A O 1
ATOM 1435 N N . THR A 1 181 ? 7.075 4.694 -5.717 1.00 96.12 181 THR A N 1
ATOM 1436 C CA . THR A 1 181 ? 8.441 4.696 -6.264 1.00 96.12 181 THR A CA 1
ATOM 1437 C C . THR A 1 181 ? 8.540 3.811 -7.508 1.00 96.12 181 T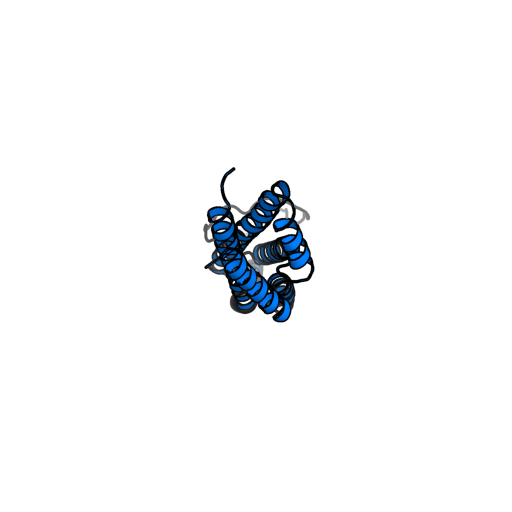HR A C 1
ATOM 1439 O O . THR A 1 181 ? 9.068 4.244 -8.529 1.00 96.12 181 THR A O 1
ATOM 1442 N N . ILE A 1 182 ? 7.996 2.589 -7.471 1.00 96.06 182 ILE A N 1
ATOM 1443 C CA . ILE A 1 182 ? 8.032 1.680 -8.627 1.00 96.06 182 ILE A CA 1
ATOM 1444 C C . ILE A 1 182 ? 7.241 2.259 -9.805 1.00 96.06 182 ILE A C 1
ATOM 1446 O O . ILE A 1 182 ? 7.749 2.243 -10.924 1.00 96.06 182 ILE A O 1
ATOM 1450 N N . LEU A 1 183 ? 6.038 2.798 -9.570 1.00 94.25 183 LEU A N 1
ATOM 1451 C CA . LEU A 1 183 ? 5.221 3.444 -10.605 1.00 94.25 183 LEU A CA 1
ATOM 1452 C C . LEU A 1 183 ? 5.984 4.590 -11.279 1.00 94.25 183 LEU A C 1
ATOM 1454 O O . LEU A 1 183 ? 6.065 4.636 -12.506 1.00 94.25 183 LEU A O 1
ATOM 1458 N N . GLN A 1 184 ? 6.615 5.456 -10.485 1.00 95.44 184 GLN A N 1
ATOM 1459 C CA . GLN A 1 184 ? 7.402 6.582 -10.983 1.00 95.44 184 GLN A CA 1
ATOM 1460 C C . GLN A 1 184 ? 8.627 6.128 -11.796 1.00 95.44 184 GLN A C 1
ATOM 1462 O O . GLN A 1 184 ? 8.928 6.703 -12.843 1.00 95.44 184 GLN A O 1
ATOM 1467 N N . LEU A 1 185 ? 9.359 5.113 -11.333 1.00 95.31 185 LEU A N 1
ATOM 1468 C CA . LEU A 1 185 ? 10.530 4.589 -12.046 1.00 95.31 185 LEU A CA 1
ATOM 1469 C C . LEU A 1 185 ? 10.121 3.868 -13.347 1.00 95.31 185 LEU A C 1
ATOM 1471 O O . LEU A 1 185 ? 10.785 4.015 -14.374 1.00 95.31 185 LEU A O 1
ATOM 1475 N N . GLU A 1 186 ? 9.002 3.141 -13.347 1.00 93.06 186 GLU A N 1
ATOM 1476 C CA . GLU A 1 186 ? 8.439 2.510 -14.550 1.00 93.06 186 GLU A CA 1
ATOM 1477 C C . GLU A 1 186 ? 7.942 3.539 -15.580 1.00 93.06 186 GLU A C 1
ATOM 1479 O O . GLU A 1 186 ? 8.070 3.303 -16.784 1.00 93.06 186 GLU A O 1
ATOM 1484 N N . GLU A 1 187 ? 7.417 4.686 -15.140 1.00 92.00 187 GLU A N 1
ATOM 1485 C CA . GLU A 1 187 ? 7.057 5.804 -16.023 1.00 92.00 187 GLU A CA 1
ATOM 1486 C C . GLU A 1 187 ? 8.303 6.433 -16.670 1.00 92.00 187 GLU A C 1
ATOM 1488 O O . GLU A 1 187 ? 8.312 6.705 -17.873 1.00 92.00 187 GLU A O 1
ATOM 1493 N N . GLN A 1 188 ? 9.397 6.587 -15.915 1.00 93.81 188 GLN A N 1
ATOM 1494 C CA . GLN A 1 188 ? 10.672 7.066 -16.465 1.00 93.81 188 GLN A CA 1
ATOM 1495 C C . GLN A 1 188 ? 11.232 6.115 -17.534 1.00 93.81 188 GLN A C 1
ATOM 1497 O O . GLN A 1 188 ? 11.722 6.569 -18.569 1.00 93.81 188 GLN A O 1
ATOM 1502 N N . ILE A 1 189 ? 11.129 4.799 -17.327 1.00 91.62 189 ILE A N 1
ATOM 1503 C CA . ILE A 1 189 ? 11.514 3.794 -18.331 1.00 91.62 189 ILE A CA 1
ATOM 1504 C C . ILE A 1 189 ? 10.668 3.932 -19.607 1.00 91.62 189 ILE A C 1
ATOM 1506 O O . ILE A 1 189 ? 11.208 3.856 -20.717 1.00 91.62 189 ILE A O 1
ATOM 1510 N N . ASP A 1 190 ? 9.356 4.134 -19.473 1.00 89.19 190 ASP A N 1
ATOM 1511 C CA . ASP A 1 190 ? 8.467 4.318 -20.626 1.00 89.19 190 ASP A CA 1
ATOM 1512 C C . ASP A 1 190 ? 8.788 5.611 -21.385 1.00 89.19 190 ASP A C 1
ATOM 1514 O O . ASP A 1 190 ? 8.784 5.613 -22.616 1.00 89.19 190 ASP A O 1
ATOM 1518 N N . ALA A 1 191 ? 9.123 6.692 -20.675 1.00 90.69 191 ALA A N 1
ATOM 1519 C CA . ALA A 1 191 ? 9.520 7.966 -21.274 1.00 90.69 191 ALA A CA 1
ATOM 1520 C C . ALA A 1 191 ? 10.845 7.877 -22.055 1.00 90.69 191 ALA A C 1
ATOM 1522 O O . ALA A 1 191 ? 11.025 8.587 -23.045 1.00 90.69 191 ALA A O 1
ATOM 1523 N N . LEU A 1 192 ? 11.758 6.994 -21.635 1.00 89.00 192 LEU A N 1
ATOM 1524 C CA . LEU A 1 192 ? 13.021 6.707 -22.328 1.00 89.00 192 LEU A CA 1
ATOM 1525 C C . LEU A 1 192 ? 12.848 5.776 -23.539 1.00 89.00 192 LEU A C 1
ATOM 1527 O O . LEU A 1 192 ? 13.750 5.679 -24.373 1.00 89.00 192 LEU A O 1
ATOM 1531 N N . SER A 1 193 ? 11.716 5.077 -23.645 1.00 79.38 193 SER A N 1
ATOM 1532 C CA . SER A 1 193 ? 11.448 4.150 -24.743 1.00 79.38 193 SER A CA 1
ATOM 1533 C C . SER A 1 193 ? 10.983 4.919 -25.988 1.00 79.38 193 SER A C 1
ATOM 1535 O O . SER A 1 193 ? 10.049 5.720 -25.903 1.00 79.38 193 SER A O 1
ATOM 1537 N N . PRO A 1 194 ? 11.586 4.697 -27.170 1.00 67.75 194 PRO A N 1
ATOM 1538 C CA . PRO A 1 194 ? 11.199 5.434 -28.362 1.00 67.75 194 PRO A CA 1
ATOM 1539 C C . PRO A 1 194 ? 9.760 5.090 -28.779 1.00 67.75 194 PRO A C 1
ATOM 1541 O O . PRO A 1 194 ? 9.395 3.920 -28.909 1.00 67.75 194 PRO A O 1
ATOM 1544 N N . LYS A 1 195 ? 8.935 6.125 -28.983 1.00 57.53 195 LYS A N 1
ATOM 1545 C CA . LYS A 1 195 ? 7.565 6.005 -29.500 1.00 57.53 195 LYS A CA 1
ATOM 1546 C C . LYS A 1 195 ? 7.619 5.745 -31.011 1.00 57.53 195 LYS A C 1
ATOM 1548 O O . LYS A 1 195 ? 7.517 6.691 -31.786 1.00 57.53 195 LYS A O 1
ATOM 1553 N N . TYR A 1 196 ? 7.811 4.492 -31.415 1.00 48.94 196 TYR A N 1
ATOM 1554 C CA . TYR A 1 196 ? 7.611 4.041 -32.798 1.00 48.94 196 TYR A CA 1
ATOM 1555 C C . TYR A 1 196 ? 6.554 2.941 -32.844 1.00 48.94 196 TYR A C 1
ATOM 1557 O O . TYR A 1 196 ? 6.615 2.024 -31.989 1.00 48.94 196 TYR A O 1
#

Radius of gyration: 26.44 Å; chains: 1; bounding box: 74×28×82 Å

Organism: Triticum aestivum (NCBI:txid4565)

Secondary structure (DSSP, 8-state):
--HHHHHHHHHHHHHHHHHTTSS-HHHHHHHHHHHS-HHHHHHHHHHHHHHHHHHHHHHHHHHHHHHSPPP-HHHHHHHHHHHHT----SS------S----------------PPPP-HHHHHHHHHHHHHHHHTTT-HHHHHHHHHHHHS-TT--HHHHHHHHHHHHHHHHHHHHHHHHHHHHHHHHHHHS---

Foldseek 3Di:
DALVVLVVVLVVLVVVCVVVQQFHPLLVVLVVQLVPDPVSVVVSLVLLVVLLVLLVVLVVVLVVLLVFAADPVVVVVVVVVVVVVPPPPDDDDPDPDDDDDDDDDDDDDDDDDPGRHRDPVSNLVSLVVNLVSCVSNRSRQLVVLSVQLVVQCPVVDSVSNVVSCVSNVVSSVSVNVSSVSSVVSVVVSVVNDDDD

pLDDT: mean 76.8, std 22.45, range [30.22, 98.38]

InterPro domains:
  IPR036641 HPT domain superfamily [G3DSA:1.20.120.160] (1-110)
  IPR036641 HPT domain superfamily [G3DSA:1.20.120.160] (111-196)
  IPR036641 HPT domain superfamily [SSF47226] (40-102)
  IPR036641 HPT domain superfamily [SSF47226] (115-189)
  IPR045871 Histidine-containing phosphotransfer protein 1-5/Phosphorelay intermediate protein YPD1 [PTHR28242] (114-191)

Sequence (196 aa):
MSADEIRAEINTLIASKFAEGTVDQYFLQLYVMWRYRKIRKGLVVEVIERYLHDADKILTEIAVLLNQPQLDYDKVEGIAEKLEGCSSSSVGAKRVNLSCVEYLHPEAKTKEGDQPVLDFDR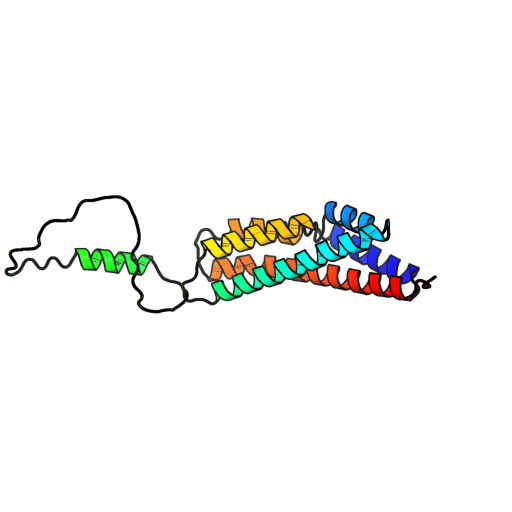VDALVQQLKGCSSSVGANKVSVSCMHFRRFNHAKTKEGYLMALAPVMNEFYDVRNMFLTILQLEEQIDALSPKY